Protein 3O7I (pdb70)

B-factor: mean 10.71, std 8.03, range [3.6, 126.55]

CATH classification: 1.10.3330.10

Sequence (297 aa):
MIALSQFNSLSKDEAAGLLAPCVALPAWGEETLVSLRPFASRHALLQTAREAMANWGEDELNAALSAHPRIGEKPTDSENERLAQALREGNARYEARFGRVFLIRAKGRSGEEILQALTRRLQHTADEEVAEALAQLREITMLRLEGAIGEMIALSQFNSLSKDEAAGLLAPCVALPAWGETLVSLRPFASRHALLQTAREAMANWGEDELNAALSAHPRIGEKSENERLAQALREGNARYEARFGRVFLIRAKGRSGEEILQALTRRLQHTADEEVAEALAQLREITMLRLEGAIGE

Radius of gyration: 25.48 Å; Cα contacts (8 Å, |Δi|>4): 291; chains: 2; bounding box: 74×41×65 Å

Organism: Klebsiella pneumoniae subsp. pneumoniae (strain ATCC 700721 / MGH 78578) (NCBI:txid272620)

Secondary structure (DSSP, 8-state):
-B-HHHHHHS-HHHHHHHHGGG-S-HHHHHHHHHT---S-HHHHHHHHHHHHHT--HHHHHHHHTTPPPTTSS----HHHHHHHHHHHHHHHHHHHHSS------TT--HHHHHHHHHHHTT--HHHHHHHHHHHHHHHHHHHHHHHB--/-B-HHHHHHS-HHHHHHHHGGG-S-HHHHHHHHHTPPPS-HHHHHHHHHHHHHT--HHHHHHHHTTSPPTT---HHHHHHHHHHHHHHHHHHHHSS------TT--HHHHHHHHHHHTTS-HHHHHHHHHHHHHHHHHHHHHTTB--

Structure (mmCIF, N/CA/C/O backbone):
data_3O7I
#
_entry.id   3O7I
#
_cell.length_a   88.179
_cell.length_b   88.179
_cell.length_c   40.217
_cell.angle_alpha   90.00
_cell.angle_beta   90.00
_cell.angle_gamma   90.00
#
_symmetry.space_group_name_H-M   'P 41'
#
loop_
_entity.id
_entity.type
_entity.pdbx_description
1 polymer 'OHCU decarboxylase'
2 water water
#
loop_
_atom_site.group_PDB
_atom_site.id
_atom_site.type_symbol
_atom_site.label_atom_id
_atom_site.label_alt_id
_atom_site.label_comp_id
_atom_site.label_asym_id
_atom_site.label_entity_id
_atom_site.label_seq_id
_atom_site.pdbx_PDB_ins_code
_atom_site.Cartn_x
_atom_site.Cartn_y
_atom_site.Cartn_z
_atom_site.occupancy
_atom_site.B_iso_or_equiv
_atom_site.auth_seq_id
_atom_site.auth_comp_id
_atom_site.auth_asym_id
_atom_site.auth_atom_id
_atom_site.pdbx_PDB_model_num
ATOM 1 N N . MET A 1 24 ? 43.285 39.246 11.543 1.00 11.71 1 MET A N 1
ATOM 2 C CA . MET A 1 24 ? 44.618 38.586 11.441 1.00 11.56 1 MET A CA 1
ATOM 3 C C . MET A 1 24 ? 45.394 38.714 12.750 1.00 11.27 1 MET A C 1
ATOM 4 O O . MET A 1 24 ? 45.440 39.789 13.356 1.00 11.43 1 MET A O 1
ATOM 9 N N . ILE A 1 25 ? 45.993 37.606 13.180 1.00 10.73 2 ILE A N 1
ATOM 10 C CA . ILE A 1 25 ? 46.843 37.590 14.371 1.00 10.26 2 ILE A CA 1
ATOM 11 C C . ILE A 1 25 ? 48.307 37.375 13.989 1.00 9.83 2 ILE A C 1
ATOM 12 O O . ILE A 1 25 ? 48.606 36.818 12.929 1.00 9.77 2 ILE A O 1
ATOM 17 N N . ALA A 1 26 ? 49.212 37.827 14.853 1.00 9.27 3 ALA A N 1
ATOM 18 C CA . ALA A 1 26 ? 50.646 37.641 14.649 1.00 8.82 3 ALA A CA 1
ATOM 19 C C . ALA A 1 26 ? 51.021 36.166 14.765 1.00 8.59 3 ALA A C 1
ATOM 20 O O . ALA A 1 26 ? 50.342 35.398 15.450 1.00 8.41 3 ALA A O 1
ATOM 22 N N . LEU A 1 27 ? 52.098 35.775 14.088 1.00 8.30 4 LEU A N 1
ATOM 23 C CA . LEU A 1 27 ? 52.596 34.403 14.163 1.00 8.13 4 LEU A CA 1
ATOM 24 C C . LEU A 1 27 ? 52.965 34.007 15.595 1.00 8.02 4 LEU A C 1
ATOM 25 O O . LEU A 1 27 ? 52.706 32.878 16.016 1.00 7.90 4 LEU A O 1
ATOM 30 N N . SER A 1 28 ? 53.559 34.943 16.335 1.00 7.90 5 SER A N 1
ATOM 31 C CA . SER A 1 28 ? 53.922 34.714 17.734 1.00 7.97 5 SER A CA 1
ATOM 32 C C . SER A 1 28 ? 52.692 34.443 18.604 1.00 7.91 5 SER A C 1
ATOM 33 O O . SER A 1 28 ? 52.753 33.632 19.530 1.00 7.77 5 SER A O 1
ATOM 36 N N . GLN A 1 29 ? 51.587 35.123 18.297 1.00 7.95 6 GLN A N 1
ATOM 37 C CA . GLN A 1 29 ? 50.306 34.881 18.967 1.00 8.12 6 GLN A CA 1
ATOM 38 C C . GLN A 1 29 ? 49.824 33.459 18.698 1.00 7.89 6 GLN A C 1
ATOM 39 O O . GLN A 1 29 ? 49.434 32.745 19.623 1.00 7.90 6 GLN A O 1
ATOM 45 N N . PHE A 1 30 ? 49.860 33.058 17.427 1.00 7.62 7 PHE A N 1
ATOM 46 C CA . PHE A 1 30 ? 49.480 31.706 17.018 1.00 7.34 7 PHE A CA 1
ATOM 47 C C . PHE A 1 30 ? 50.295 30.641 17.757 1.00 7.34 7 PHE A C 1
ATOM 48 O O . PHE A 1 30 ? 49.742 29.643 18.219 1.00 7.25 7 PHE A O 1
ATOM 56 N N . ASN A 1 31 ? 51.601 30.875 17.876 1.00 7.25 8 ASN A N 1
ATOM 57 C CA . ASN A 1 31 ? 52.499 29.974 18.599 1.00 7.44 8 ASN A CA 1
ATOM 58 C C . ASN A 1 31 ? 52.176 29.850 20.089 1.00 7.64 8 ASN A C 1
ATOM 59 O O . ASN A 1 31 ? 52.346 28.780 20.677 1.00 7.70 8 ASN A O 1
ATOM 64 N N . SER A 1 32 ? 51.705 30.944 20.686 1.00 7.94 9 SER A N 1
ATOM 65 C CA . SER A 1 32 ? 51.473 31.010 22.132 1.00 8.26 9 SER A CA 1
ATOM 66 C C . SER A 1 32 ? 50.059 30.618 22.570 1.00 8.15 9 SER A C 1
ATOM 67 O O . SER A 1 32 ? 49.818 30.405 23.761 1.00 8.38 9 SER A O 1
ATOM 70 N N . LEU A 1 33 ? 49.135 30.520 21.615 1.00 8.00 10 LEU A N 1
ATOM 71 C CA . LEU A 1 33 ? 47.767 30.067 21.895 1.00 7.84 10 LEU A CA 1
ATOM 72 C C . LEU A 1 33 ? 47.747 28.627 22.404 1.00 7.73 10 LEU A C 1
ATOM 73 O O . LEU A 1 33 ? 48.686 27.863 22.166 1.00 7.70 10 LEU A O 1
ATOM 78 N N . SER A 1 34 ? 46.675 28.260 23.104 1.00 7.64 11 SER A N 1
ATOM 79 C CA . SER A 1 34 ? 46.465 26.868 23.498 1.00 7.58 11 SER A CA 1
ATOM 80 C C . SER A 1 34 ? 46.177 26.031 22.254 1.00 7.63 11 SER A C 1
ATOM 81 O O . SER A 1 34 ? 45.824 26.575 21.203 1.00 7.53 11 SER A O 1
ATOM 84 N N . LYS A 1 35 ? 46.330 24.715 22.377 1.00 7.74 12 LYS A N 1
ATOM 85 C CA . LYS A 1 35 ? 46.060 23.796 21.270 1.00 7.89 12 LYS A CA 1
ATOM 86 C C . LYS A 1 35 ? 44.661 24.008 20.693 1.00 7.78 12 LYS A C 1
ATOM 87 O O . LYS A 1 35 ? 44.475 24.000 19.475 1.00 7.62 12 LYS A O 1
ATOM 93 N N . ASP A 1 36 ? 43.691 24.221 21.578 1.00 7.75 13 ASP A N 1
ATOM 94 C CA . ASP A 1 36 ? 42.296 24.389 21.179 1.00 7.74 13 ASP A CA 1
ATOM 95 C C . ASP A 1 36 ? 41.984 25.783 20.635 1.00 7.70 13 ASP A C 1
ATOM 96 O O . ASP A 1 36 ? 41.188 25.919 19.704 1.00 7.79 13 ASP A O 1
ATOM 101 N N . GLU A 1 37 ? 42.612 26.808 21.212 1.00 7.67 14 GLU A N 1
ATOM 102 C CA . GLU A 1 37 ? 42.491 28.179 20.709 1.00 7.73 14 GLU A CA 1
ATOM 103 C C . GLU A 1 37 ? 43.046 28.287 19.291 1.00 7.55 14 GLU A C 1
ATOM 104 O O . GLU A 1 37 ? 42.430 28.906 18.421 1.00 7.54 14 GLU A O 1
ATOM 110 N N . ALA A 1 38 ? 44.212 27.681 19.074 1.00 7.46 15 ALA A N 1
ATOM 111 C CA . ALA A 1 38 ? 44.867 27.686 17.768 1.00 7.36 15 ALA A CA 1
ATOM 112 C C . ALA A 1 38 ? 44.057 26.916 16.724 1.00 7.37 15 ALA A C 1
ATOM 113 O O . ALA A 1 38 ? 43.964 27.343 15.572 1.00 7.28 15 ALA A O 1
ATOM 115 N N . ALA A 1 39 ? 43.467 25.795 17.138 1.00 7.47 16 ALA A N 1
ATOM 116 C CA . ALA A 1 39 ? 42.602 24.995 16.269 1.00 7.67 16 ALA A CA 1
ATOM 117 C C . ALA A 1 39 ? 41.346 25.766 15.860 1.00 7.83 16 ALA A C 1
ATOM 118 O O . ALA A 1 39 ? 40.915 25.692 14.706 1.00 7.93 16 ALA A O 1
ATOM 120 N N . GLY A 1 40 ? 40.776 26.509 16.809 1.00 7.99 17 GLY A N 1
ATOM 121 C CA . GLY A 1 40 ? 39.603 27.347 16.557 1.00 8.20 17 GLY A CA 1
ATOM 122 C C . GLY A 1 40 ? 39.876 28.461 15.562 1.00 8.32 17 GLY A C 1
ATOM 123 O O . GLY A 1 40 ? 39.010 28.811 14.757 1.00 8.40 17 GLY A O 1
ATOM 124 N N . LEU A 1 41 ? 41.086 29.012 15.623 1.00 8.46 18 LEU A N 1
ATOM 125 C CA . LEU A 1 41 ? 41.534 30.050 14.696 1.00 8.57 18 LEU A CA 1
ATOM 126 C C . LEU A 1 41 ? 41.630 29.514 13.265 1.00 8.44 18 LEU A C 1
ATOM 127 O O . LEU A 1 41 ? 41.287 30.213 12.309 1.00 8.50 18 LEU A O 1
ATOM 132 N N . LEU A 1 42 ? 42.088 28.272 13.131 1.00 8.19 19 LEU A N 1
ATOM 133 C CA . LEU A 1 42 ? 42.278 27.644 11.824 1.00 7.90 19 LEU A CA 1
ATOM 134 C C . LEU A 1 42 ? 40.990 27.070 11.232 1.00 7.69 19 LEU A C 1
ATOM 135 O O . LEU A 1 42 ? 40.899 26.881 10.020 1.00 7.62 19 LEU A O 1
ATOM 140 N N . ALA A 1 43 ? 40.004 26.803 12.089 1.00 7.38 20 ALA A N 1
ATOM 141 C CA . ALA A 1 43 ? 38.752 26.144 11.685 1.00 7.09 20 ALA A CA 1
ATOM 142 C C . ALA A 1 43 ? 38.022 26.740 10.462 1.00 6.90 20 ALA A C 1
ATOM 143 O O . ALA A 1 43 ? 37.554 25.981 9.611 1.00 6.88 20 ALA A O 1
ATOM 145 N N . PRO A 1 44 ? 37.920 28.086 10.363 1.00 6.72 21 PRO A N 1
ATOM 146 C CA . PRO A 1 44 ? 37.241 28.655 9.189 1.00 6.59 21 PRO A CA 1
ATOM 147 C C . PRO A 1 44 ? 37.944 28.435 7.840 1.00 6.43 21 PRO A C 1
ATOM 148 O O . PRO A 1 44 ? 37.320 28.630 6.798 1.00 6.26 21 PRO A O 1
ATOM 152 N N . CYS A 1 45 ? 39.216 28.033 7.858 1.00 6.30 22 CYS A N 1
ATOM 153 C CA . CYS A 1 45 ? 39.972 27.801 6.619 1.00 6.12 22 CYS A CA 1
ATOM 154 C C . CYS A 1 45 ? 39.405 26.656 5.783 1.00 5.97 22 CYS A C 1
ATOM 155 O O . CYS A 1 45 ? 39.353 26.745 4.556 1.00 5.95 22 CYS A O 1
ATOM 158 N N . VAL A 1 46 ? 38.995 25.586 6.463 1.00 5.81 23 VAL A N 1
ATOM 159 C CA . VAL A 1 46 ? 38.436 24.387 5.834 1.00 5.85 23 VAL A CA 1
ATOM 160 C C . VAL A 1 46 ? 37.772 23.522 6.908 1.00 5.84 23 VAL A C 1
ATOM 161 O O . VAL A 1 46 ? 38.254 23.453 8.042 1.00 5.87 23 VAL A O 1
ATOM 165 N N . ALA A 1 47 ? 36.663 22.875 6.551 1.00 5.92 24 ALA A N 1
ATOM 166 C CA . ALA A 1 47 ? 35.946 22.003 7.482 1.00 5.97 24 ALA A CA 1
ATOM 167 C C . ALA A 1 47 ? 36.600 20.620 7.584 1.00 6.05 24 ALA A C 1
ATOM 168 O O . ALA A 1 47 ? 35.960 19.593 7.345 1.00 6.04 24 ALA A O 1
ATOM 170 N N . LEU A 1 48 ? 37.883 20.614 7.936 1.00 6.05 25 LEU A N 1
ATOM 171 C CA . LEU A 1 48 ? 38.640 19.386 8.161 1.00 6.20 25 LEU A CA 1
ATOM 172 C C . LEU A 1 48 ? 39.491 19.547 9.421 1.00 6.27 25 LEU A C 1
ATOM 173 O O . LEU A 1 48 ? 40.617 20.046 9.353 1.00 6.50 25 LEU A O 1
ATOM 178 N N . PRO A 1 49 ? 38.943 19.138 10.583 1.00 6.35 26 PRO A N 1
ATOM 179 C CA . PRO A 1 49 ? 39.611 19.305 11.878 1.00 6.39 26 PRO A CA 1
ATOM 180 C C . PRO A 1 49 ? 41.032 18.737 11.937 1.00 6.43 26 PRO A C 1
ATOM 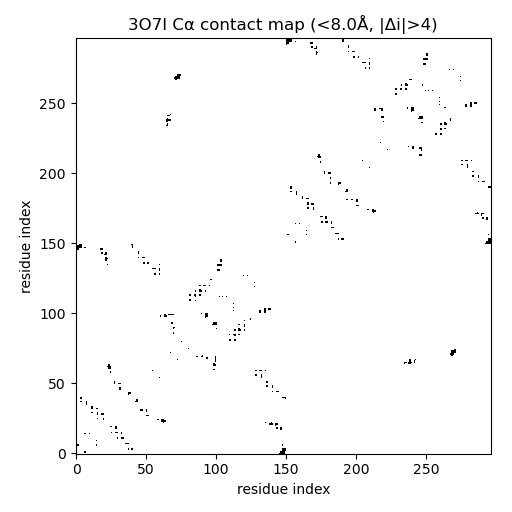181 O O . PRO A 1 49 ? 41.891 19.320 12.601 1.00 6.48 26 PRO A O 1
ATOM 185 N N . ALA A 1 50 ? 41.273 17.626 11.239 1.00 6.44 27 ALA A N 1
ATOM 186 C CA . ALA A 1 50 ? 42.588 16.974 11.232 1.00 6.35 27 ALA A CA 1
ATOM 187 C C . ALA A 1 50 ? 43.700 17.854 10.656 1.00 6.36 27 ALA A C 1
ATOM 188 O O . ALA A 1 50 ? 44.837 17.805 11.127 1.00 6.41 27 ALA A O 1
ATOM 190 N N . TRP A 1 51 ? 43.364 18.650 9.641 1.00 6.23 28 TRP A N 1
ATOM 191 C CA . TRP A 1 51 ? 44.324 19.554 9.007 1.00 6.10 28 TRP A CA 1
ATOM 192 C C . TRP A 1 51 ? 44.819 20.605 10.000 1.00 6.23 28 TRP A C 1
ATOM 193 O O . TRP A 1 51 ? 46.028 20.788 10.167 1.00 6.13 28 TRP A O 1
ATOM 204 N N . GLY A 1 52 ? 43.878 21.274 10.662 1.00 6.34 29 GLY A N 1
ATOM 205 C CA . GLY A 1 52 ? 44.196 22.257 11.695 1.00 6.68 29 GLY A CA 1
ATOM 206 C C . GLY A 1 52 ? 44.961 21.663 12.862 1.00 6.83 29 GLY A C 1
ATOM 207 O O . GLY A 1 52 ? 45.925 22.264 13.341 1.00 6.83 29 GLY A O 1
ATOM 208 N N A GLU A 1 53 ? 44.533 20.485 13.314 0.59 7.02 30 GLU A N 1
ATOM 209 N N B GLU A 1 53 ? 44.529 20.484 13.309 0.41 6.98 30 GLU A N 1
ATOM 210 C CA A GLU A 1 53 ? 45.192 19.780 14.416 0.59 7.28 30 GLU A CA 1
ATOM 211 C CA B GLU A 1 53 ? 45.179 19.763 14.406 0.41 7.18 30 GLU A CA 1
ATOM 212 C C A GLU A 1 53 ? 46.644 19.430 14.090 0.59 7.21 30 GLU A C 1
ATOM 213 C C B GLU A 1 53 ? 46.636 19.428 14.089 0.41 7.16 30 GLU A C 1
ATOM 214 O O A GLU A 1 53 ? 47.513 19.503 14.960 0.59 7.22 30 GLU A O 1
ATOM 215 O O B GLU A 1 53 ? 47.500 19.507 14.964 0.41 7.17 30 GLU A O 1
ATOM 226 N N . THR A 1 54 ? 46.894 19.060 12.834 1.00 7.17 31 THR A N 1
ATOM 227 C CA . THR A 1 54 ? 48.248 18.763 12.354 1.00 7.15 31 THR A CA 1
ATOM 228 C C . THR A 1 54 ? 49.148 20.000 12.442 1.00 7.00 31 THR A C 1
ATOM 229 O O . THR A 1 54 ? 50.263 19.925 12.963 1.00 6.91 31 THR A O 1
ATOM 233 N N . LEU A 1 55 ? 48.650 21.133 11.953 1.00 6.84 32 LEU A N 1
ATOM 234 C CA . LEU A 1 55 ? 49.400 22.389 11.996 1.00 6.81 32 LEU A CA 1
ATOM 235 C C . LEU A 1 55 ? 49.682 22.852 13.421 1.00 6.68 32 LEU A C 1
ATOM 236 O O . LEU A 1 55 ? 50.791 23.294 13.724 1.00 6.52 32 LEU A O 1
ATOM 241 N N . VAL A 1 56 ? 48.674 22.740 14.286 1.00 6.46 33 VAL A N 1
ATOM 242 C CA . VAL A 1 56 ? 48.801 23.099 15.699 1.00 6.41 33 VAL A CA 1
ATOM 243 C C . VAL A 1 56 ? 49.859 22.235 16.394 1.00 6.31 33 VAL A C 1
ATOM 244 O O . VAL A 1 56 ? 50.647 22.737 17.199 1.00 6.31 33 VAL A O 1
ATOM 248 N N . SER A 1 57 ? 49.887 20.946 16.056 1.00 6.30 34 SER A N 1
ATOM 249 C CA . SER A 1 57 ? 50.828 19.997 16.657 1.00 6.32 34 SER A CA 1
ATOM 250 C C . SER A 1 57 ? 52.282 20.253 16.258 1.00 6.25 34 SER A C 1
ATOM 251 O O . SER A 1 57 ? 53.203 19.785 16.932 1.00 6.44 34 SER A O 1
ATOM 254 N N . LEU A 1 58 ? 52.479 20.993 15.168 1.00 6.13 35 LEU A N 1
ATOM 255 C CA . LEU A 1 58 ? 53.815 21.246 14.629 1.00 6.07 35 LEU A CA 1
ATOM 256 C C . LEU A 1 58 ? 54.374 22.625 14.997 1.00 5.96 35 LEU A C 1
ATOM 257 O O . LEU A 1 58 ? 55.451 23.008 14.535 1.00 6.12 35 LEU A O 1
ATOM 262 N N . ARG A 1 59 ? 53.645 23.358 15.837 1.00 5.80 36 ARG A N 1
ATOM 263 C CA . ARG A 1 59 ? 54.131 24.622 16.397 1.00 5.72 36 ARG A CA 1
ATOM 264 C C . ARG A 1 59 ? 55.338 24.375 17.315 1.00 5.67 36 ARG A C 1
ATOM 265 O O . ARG A 1 59 ? 55.478 23.281 17.866 1.00 5.80 36 ARG A O 1
ATOM 273 N N . PRO A 1 60 ? 56.209 25.390 17.497 1.00 5.67 37 PRO A N 1
ATOM 274 C CA . PRO A 1 60 ? 56.135 26.746 16.949 1.00 5.55 37 PRO A CA 1
ATOM 275 C C . PRO A 1 60 ? 56.675 26.881 15.525 1.00 5.36 37 PRO A C 1
ATOM 276 O O . PRO A 1 60 ? 57.508 26.079 15.088 1.00 5.54 37 PRO A O 1
ATOM 280 N N . PHE A 1 61 ? 56.185 27.898 14.820 1.00 5.14 38 PHE A N 1
ATOM 281 C CA . PHE A 1 61 ? 56.668 28.238 13.486 1.00 4.89 38 PHE A CA 1
ATOM 282 C C . PHE A 1 61 ? 57.521 29.498 13.555 1.00 4.89 38 PHE A C 1
ATOM 283 O O . PHE A 1 61 ? 57.160 30.465 14.232 1.00 5.00 38 PHE A O 1
ATOM 291 N N . ALA A 1 62 ? 58.652 29.477 12.854 1.00 4.76 39 ALA A N 1
ATOM 292 C CA . ALA A 1 62 ? 59.633 30.560 12.927 1.00 4.67 39 ALA A CA 1
ATOM 293 C C . ALA A 1 62 ? 59.400 31.680 11.909 1.00 4.64 39 ALA A C 1
ATOM 294 O O . ALA A 1 62 ? 59.907 32.790 12.081 1.00 4.75 39 ALA A O 1
ATOM 296 N N . SER A 1 63 ? 58.648 31.383 10.852 1.00 4.46 40 SER A N 1
ATOM 297 C CA . SER A 1 63 ? 58.234 32.398 9.879 1.00 4.30 40 SER A CA 1
ATOM 298 C C . SER A 1 63 ? 56.912 32.017 9.219 1.00 4.33 40 SER A C 1
ATOM 299 O O . SER A 1 63 ? 56.542 30.839 9.192 1.00 4.20 40 SER A O 1
ATOM 302 N N . ARG A 1 64 ? 56.205 33.021 8.701 1.00 4.29 41 ARG A N 1
ATOM 303 C CA . ARG A 1 64 ? 54.951 32.804 7.983 1.00 4.37 41 ARG A CA 1
ATOM 304 C C . ARG A 1 64 ? 55.147 31.913 6.755 1.00 4.41 41 ARG A C 1
ATOM 305 O O . ARG A 1 64 ? 54.350 31.006 6.515 1.00 4.32 41 ARG A O 1
ATOM 313 N N . HIS A 1 65 ? 56.210 32.173 5.992 1.00 4.38 42 HIS A N 1
ATOM 314 C CA . HIS A 1 65 ? 56.543 31.354 4.827 1.00 4.42 42 HIS A CA 1
ATOM 315 C C . HIS A 1 65 ? 56.628 29.876 5.198 1.00 4.32 42 HIS A C 1
ATOM 316 O O . HIS A 1 65 ? 56.043 29.030 4.521 1.00 4.30 42 HIS A O 1
ATOM 323 N N . ALA A 1 66 ? 57.355 29.583 6.275 1.00 4.28 43 ALA A N 1
ATOM 324 C CA . ALA A 1 66 ? 57.540 28.214 6.754 1.00 4.29 43 ALA A CA 1
ATOM 325 C C . ALA A 1 66 ? 56.225 27.561 7.183 1.00 4.33 43 ALA A C 1
ATOM 326 O O . ALA A 1 66 ? 56.009 26.376 6.927 1.00 4.45 43 ALA A O 1
ATOM 328 N N . LEU A 1 67 ? 55.355 28.338 7.829 1.00 4.35 44 LEU A N 1
ATOM 329 C CA . LEU A 1 67 ? 54.016 27.871 8.196 1.00 4.31 44 LEU A CA 1
ATOM 330 C C . LEU A 1 67 ? 53.195 27.490 6.964 1.00 4.20 44 LEU A C 1
ATOM 331 O O . LEU A 1 67 ? 52.562 26.431 6.938 1.00 4.14 44 LEU A O 1
ATOM 336 N N . LEU A 1 68 ? 53.217 28.352 5.949 1.00 4.17 45 LEU A N 1
ATOM 337 C CA . LEU A 1 68 ? 52.467 28.105 4.721 1.00 4.32 45 LEU A CA 1
ATOM 338 C C . LEU A 1 68 ? 52.979 26.866 3.984 1.00 4.30 45 LEU A C 1
ATOM 339 O O . LEU A 1 68 ? 52.188 26.108 3.425 1.00 4.26 45 LEU A O 1
ATOM 344 N N . GLN A 1 69 ? 54.297 26.658 4.004 1.00 4.41 46 GLN A N 1
ATOM 345 C CA . GLN A 1 69 ? 54.902 25.455 3.426 1.00 4.62 46 GLN A CA 1
ATOM 346 C C . GLN A 1 69 ? 54.394 24.188 4.116 1.00 4.59 46 GLN A C 1
ATOM 347 O O . GLN A 1 69 ? 54.067 23.203 3.451 1.00 4.63 46 GLN A O 1
ATOM 353 N N . THR A 1 70 ? 54.320 24.227 5.445 1.00 4.55 47 THR A N 1
ATOM 354 C CA . THR A 1 70 ? 53.803 23.112 6.240 1.00 4.69 47 THR A CA 1
ATOM 355 C C . THR A 1 70 ? 52.312 22.888 5.959 1.00 4.61 47 THR A C 1
ATOM 356 O O . THR A 1 70 ? 51.852 21.745 5.877 1.00 4.54 47 THR A O 1
ATOM 360 N N . ALA A 1 71 ? 51.573 23.984 5.794 1.00 4.61 48 ALA A N 1
ATOM 361 C CA . ALA A 1 71 ? 50.152 23.925 5.454 1.00 4.64 48 ALA A CA 1
ATOM 362 C C . ALA A 1 71 ? 49.907 23.240 4.109 1.00 4.73 48 ALA A C 1
ATOM 363 O O . ALA A 1 71 ? 48.957 22.466 3.969 1.00 4.58 48 ALA A O 1
ATOM 365 N N . ARG A 1 72 ? 50.766 23.528 3.130 1.00 4.94 49 ARG A N 1
ATOM 366 C CA . ARG A 1 72 ? 50.678 22.903 1.809 1.00 5.27 49 ARG A CA 1
ATOM 367 C C . ARG A 1 72 ? 50.956 21.402 1.876 1.00 5.44 49 ARG A C 1
ATOM 368 O O . ARG A 1 72 ? 50.267 20.611 1.228 1.00 5.56 49 ARG A O 1
ATOM 376 N N . GLU A 1 73 ? 51.959 21.019 2.667 1.00 5.76 50 GLU A N 1
ATOM 377 C CA . GLU A 1 73 ? 52.287 19.608 2.876 1.00 6.24 50 GLU A CA 1
ATOM 378 C C . GLU A 1 73 ? 51.123 18.860 3.532 1.00 6.19 50 GLU A C 1
ATOM 379 O O . GLU A 1 73 ? 50.786 17.747 3.124 1.00 6.22 50 GLU A O 1
ATOM 385 N N . ALA A 1 74 ? 50.509 19.494 4.531 1.00 6.21 51 ALA A N 1
ATOM 386 C CA . ALA A 1 74 ? 49.414 18.893 5.297 1.00 6.34 51 ALA A CA 1
ATOM 387 C C . ALA A 1 74 ? 48.148 18.643 4.473 1.00 6.47 51 ALA A C 1
ATOM 388 O O . ALA A 1 74 ? 47.356 17.762 4.812 1.00 6.65 51 ALA A O 1
ATOM 390 N N . MET A 1 75 ? 47.965 19.413 3.400 1.00 6.50 52 MET A N 1
ATOM 391 C CA . MET A 1 75 ? 46.797 19.263 2.524 1.00 6.68 52 MET A CA 1
ATOM 392 C C . MET A 1 75 ? 47.105 18.543 1.208 1.00 7.11 52 MET A C 1
ATOM 393 O O . MET A 1 75 ? 46.189 18.223 0.444 1.00 7.02 52 MET A O 1
ATOM 398 N N . ALA A 1 76 ? 48.389 18.294 0.953 1.00 7.62 53 ALA A N 1
ATOM 399 C CA . ALA A 1 76 ? 48.851 17.694 -0.302 1.00 8.16 53 ALA A CA 1
ATOM 400 C C . ALA A 1 76 ? 48.215 16.340 -0.603 1.00 8.56 53 ALA A C 1
ATOM 401 O O . ALA A 1 76 ? 47.907 16.038 -1.758 1.00 8.89 53 ALA A O 1
ATOM 403 N N . ASN A 1 77 ? 48.018 15.536 0.440 1.00 8.92 54 ASN A N 1
ATOM 404 C CA . ASN A 1 77 ? 47.502 14.176 0.289 1.00 9.29 54 ASN A CA 1
ATOM 405 C C . ASN A 1 77 ? 46.007 14.023 0.585 1.00 9.08 54 ASN A C 1
ATOM 406 O O . ASN A 1 77 ? 45.518 12.903 0.773 1.00 9.21 54 ASN A O 1
ATOM 411 N N . TRP A 1 78 ? 45.284 15.143 0.621 1.00 8.73 55 TRP A N 1
ATOM 412 C CA . TRP A 1 78 ? 43.824 15.102 0.701 1.00 8.45 55 TRP A CA 1
ATOM 413 C C . TRP A 1 78 ? 43.272 14.297 -0.470 1.00 8.52 55 TRP A C 1
ATOM 414 O O . TRP A 1 78 ? 43.713 14.466 -1.612 1.00 8.56 55 TRP A O 1
ATOM 425 N N . GLY A 1 79 ? 42.317 13.420 -0.178 1.00 8.62 56 GLY A N 1
ATOM 426 C CA . GLY A 1 79 ? 41.661 12.611 -1.201 1.00 8.74 56 GLY A CA 1
ATOM 427 C C . GLY A 1 79 ? 40.169 12.866 -1.246 1.00 8.86 56 GLY A C 1
ATOM 428 O O . GLY A 1 79 ? 39.680 13.836 -0.662 1.00 8.76 56 GLY A O 1
ATOM 429 N N . GLU A 1 80 ? 39.444 11.983 -1.930 1.00 9.05 57 GLU A N 1
ATOM 430 C CA . GLU A 1 80 ? 37.994 12.106 -2.084 1.00 9.34 57 GLU A CA 1
ATOM 431 C C . GLU A 1 80 ? 37.255 12.106 -0.743 1.00 9.35 57 GLU A C 1
ATOM 432 O O . GLU A 1 80 ? 36.268 12.824 -0.579 1.00 9.32 57 GLU A O 1
ATOM 438 N N . ASP A 1 81 ? 37.743 11.309 0.208 1.00 9.50 58 ASP A N 1
ATOM 439 C CA . ASP A 1 81 ? 37.167 11.256 1.552 1.00 9.67 58 ASP A CA 1
ATOM 440 C C . ASP A 1 81 ? 37.222 12.615 2.249 1.00 9.41 58 ASP A C 1
ATOM 441 O O . ASP A 1 81 ? 36.252 13.026 2.892 1.00 9.40 58 ASP A O 1
ATOM 446 N N . GLU A 1 82 ? 38.352 13.307 2.106 1.00 9.14 59 GLU A N 1
ATOM 447 C CA . GLU A 1 82 ? 38.523 14.650 2.660 1.00 8.89 59 GLU A CA 1
ATOM 448 C C . GLU A 1 82 ? 37.637 15.672 1.951 1.00 8.56 59 GLU A C 1
ATOM 449 O O . GLU A 1 82 ? 37.073 16.557 2.596 1.00 8.42 59 GLU A O 1
ATOM 455 N N . LEU A 1 83 ? 37.516 15.542 0.630 1.00 8.29 60 LEU A N 1
ATOM 456 C CA . LEU A 1 83 ? 36.643 16.409 -0.161 1.00 8.13 60 LEU A CA 1
ATOM 457 C C . LEU A 1 83 ? 35.191 16.280 0.295 1.00 8.06 60 LEU A C 1
ATOM 458 O O . LEU A 1 83 ? 34.515 17.287 0.517 1.00 8.07 60 LEU A O 1
ATOM 463 N N . ASN A 1 84 ? 34.730 15.038 0.444 1.00 8.05 61 ASN A N 1
ATOM 464 C CA . ASN A 1 84 ? 33.377 14.748 0.919 1.00 8.08 61 ASN A CA 1
ATOM 465 C C . ASN A 1 84 ? 33.084 15.377 2.279 1.00 7.94 61 ASN A C 1
ATOM 466 O O . ASN A 1 84 ? 32.063 16.048 2.453 1.00 8.05 61 ASN A O 1
ATOM 471 N N . ALA A 1 85 ? 33.993 15.159 3.228 1.00 7.80 62 ALA A N 1
ATOM 472 C CA . ALA A 1 85 ? 33.863 15.679 4.587 1.00 7.57 62 ALA A CA 1
ATOM 473 C C . ALA A 1 85 ? 33.877 17.205 4.624 1.00 7.35 62 ALA A C 1
ATOM 474 O O . ALA A 1 85 ? 33.070 17.819 5.325 1.00 7.55 62 ALA A O 1
ATOM 476 N N . ALA A 1 86 ? 34.785 17.808 3.857 1.00 7.05 63 ALA A N 1
ATOM 477 C CA . ALA A 1 86 ? 34.948 19.262 3.830 1.00 6.71 63 ALA A CA 1
ATOM 478 C C . ALA A 1 86 ? 33.722 19.997 3.291 1.00 6.57 63 ALA A C 1
ATOM 479 O O . ALA A 1 86 ? 33.431 21.114 3.719 1.00 6.45 63 ALA A O 1
ATOM 481 N N . LEU A 1 87 ? 33.007 19.366 2.363 1.00 6.53 64 LEU A N 1
ATOM 482 C CA . LEU A 1 87 ? 31.877 20.008 1.688 1.00 6.64 64 LEU A CA 1
ATOM 483 C C . LEU A 1 87 ? 30.505 19.576 2.214 1.00 6.73 64 LEU A C 1
ATOM 484 O O . LEU A 1 87 ? 29.479 20.087 1.759 1.00 6.77 64 LEU A O 1
ATOM 489 N N . SER A 1 88 ? 30.494 18.657 3.179 1.00 6.90 65 SER A N 1
ATOM 490 C CA . SER A 1 88 ? 29.254 18.020 3.646 1.00 7.11 65 SER A CA 1
ATOM 491 C C . SER A 1 88 ? 28.206 18.970 4.243 1.00 6.90 65 SER A C 1
ATOM 492 O O . SER A 1 88 ? 27.012 18.661 4.223 1.00 6.96 65 SER A O 1
ATOM 495 N N . ALA A 1 89 ? 28.650 20.116 4.759 1.00 6.53 66 ALA A N 1
ATOM 496 C CA . ALA A 1 89 ? 27.750 21.100 5.374 1.00 6.33 66 ALA A CA 1
ATOM 497 C C . ALA A 1 89 ? 27.543 22.367 4.532 1.00 6.16 66 ALA A C 1
ATOM 498 O O . ALA A 1 89 ? 26.826 23.283 4.948 1.00 6.20 66 ALA A O 1
ATOM 500 N N . HIS A 1 90 ? 28.166 22.411 3.355 1.00 5.85 67 HIS A N 1
ATOM 501 C CA . HIS A 1 90 ? 28.045 23.552 2.441 1.00 5.75 67 HIS A CA 1
ATOM 502 C C . HIS A 1 90 ? 26.629 23.675 1.877 1.00 5.69 67 HIS A C 1
ATOM 503 O O . HIS A 1 90 ? 26.089 22.698 1.353 1.00 5.60 67 HIS A O 1
ATOM 510 N N . PRO A 1 91 ? 26.023 24.875 1.979 1.00 5.68 68 PRO A N 1
ATOM 511 C CA . PRO A 1 91 ? 24.717 25.114 1.361 1.00 5.85 68 PRO A CA 1
ATOM 512 C C . PRO A 1 91 ? 24.718 24.839 -0.143 1.00 6.05 68 PRO A C 1
ATOM 513 O O . PRO A 1 91 ? 25.674 25.190 -0.842 1.00 5.97 68 PRO A O 1
ATOM 517 N N . ARG A 1 92 ? 23.653 24.202 -0.620 1.00 6.41 69 ARG A N 1
ATOM 518 C CA . ARG A 1 92 ? 23.467 23.953 -2.046 1.00 6.84 69 ARG A CA 1
ATOM 519 C C . ARG A 1 92 ? 22.874 25.194 -2.712 1.00 6.94 69 ARG A C 1
ATOM 520 O O . ARG A 1 92 ? 22.398 26.104 -2.027 1.00 6.85 69 ARG A O 1
ATOM 528 N N . ILE A 1 93 ? 22.901 25.225 -4.044 1.00 7.15 70 ILE A N 1
ATOM 529 C CA . ILE A 1 93 ? 22.466 26.398 -4.816 1.00 7.47 70 ILE A CA 1
ATOM 530 C C . ILE A 1 93 ? 21.025 26.852 -4.520 1.00 7.41 70 ILE A C 1
ATOM 531 O O . ILE A 1 93 ? 20.735 28.050 -4.528 1.00 7.70 70 ILE A O 1
ATOM 536 N N . GLY A 1 94 ? 20.138 25.900 -4.240 1.00 7.33 71 GLY A N 1
ATOM 537 C CA . GLY A 1 94 ? 18.736 26.216 -3.969 1.00 7.22 71 GLY A CA 1
ATOM 538 C C . GLY A 1 94 ? 18.404 26.433 -2.503 1.00 7.18 71 GLY A C 1
ATOM 539 O O . GLY A 1 94 ? 17.232 26.543 -2.143 1.00 7.21 71 GLY A O 1
ATOM 540 N N . GLU A 1 95 ? 19.431 26.516 -1.660 1.00 7.17 72 GLU A N 1
ATOM 541 C CA . GLU A 1 95 ? 19.231 26.532 -0.208 1.00 7.06 72 GLU A CA 1
ATOM 542 C C . GLU A 1 95 ? 19.347 27.903 0.460 1.00 7.22 72 GLU A C 1
ATOM 543 O O . GLU A 1 95 ? 19.416 27.999 1.688 1.00 7.14 72 GLU A O 1
ATOM 549 N N . LYS A 1 96 ? 19.357 28.961 -0.349 1.00 7.32 73 LYS A N 1
ATOM 550 C CA . LYS A 1 96 ? 19.292 30.330 0.170 1.00 7.60 73 LYS A CA 1
ATOM 551 C C . LYS A 1 96 ? 18.312 31.190 -0.633 1.00 7.83 73 LYS A C 1
ATOM 552 O O . LYS A 1 96 ? 18.729 32.118 -1.331 1.00 7.68 73 LYS A O 1
ATOM 558 N N . PRO A 1 97 ? 17.001 30.886 -0.537 1.00 8.12 74 PRO A N 1
ATOM 559 C CA . PRO A 1 97 ? 16.014 31.667 -1.285 1.00 8.45 74 PRO A CA 1
ATOM 560 C C . PRO A 1 97 ? 15.986 33.122 -0.821 1.00 8.77 74 PRO A C 1
ATOM 561 O O . PRO A 1 97 ? 16.036 33.392 0.382 1.00 8.95 74 PRO A O 1
ATOM 565 N N . THR A 1 98 ? 15.919 34.041 -1.779 1.00 9.08 75 THR A N 1
ATOM 566 C CA . THR A 1 98 ? 15.999 35.471 -1.493 1.00 9.47 75 THR A CA 1
ATOM 567 C C . THR A 1 98 ? 14.617 36.114 -1.482 1.00 9.65 75 THR A C 1
ATOM 568 O O . THR A 1 98 ? 14.425 37.184 -0.902 1.00 10.07 75 THR A O 1
ATOM 572 N N . ASP A 1 115 ? 16.256 41.573 -22.256 1.00 12.22 92 ASP A N 1
ATOM 573 C CA . ASP A 1 115 ? 17.377 40.679 -21.990 1.00 12.00 92 ASP A CA 1
ATOM 574 C C . ASP A 1 115 ? 18.693 41.454 -21.901 1.00 11.51 92 ASP A C 1
ATOM 575 O O . ASP A 1 115 ? 18.797 42.580 -22.397 1.00 11.67 92 ASP A O 1
ATOM 580 N N . SER A 1 116 ? 19.690 40.846 -21.260 1.00 10.81 93 SER A N 1
ATOM 581 C CA . SER A 1 116 ? 21.014 41.449 -21.108 1.00 10.07 93 SER A CA 1
ATOM 582 C C . SER A 1 116 ? 22.090 40.385 -20.917 1.00 9.70 93 SER A C 1
ATOM 583 O O . SER A 1 116 ? 21.785 39.230 -20.606 1.00 9.47 93 SER A O 1
ATOM 586 N N . GLU A 1 117 ? 23.348 40.784 -21.103 1.00 9.21 94 GLU A N 1
ATOM 587 C CA . GLU A 1 117 ? 24.490 39.900 -20.867 1.00 8.87 94 GLU A CA 1
ATOM 588 C C . GLU A 1 117 ? 24.534 39.414 -19.422 1.00 8.57 94 GLU A C 1
ATOM 589 O O . GLU A 1 117 ? 24.791 38.237 -19.167 1.00 8.33 94 GLU A O 1
ATOM 595 N N . ASN A 1 118 ? 24.279 40.325 -18.484 1.00 8.18 95 ASN A N 1
ATOM 596 C CA . ASN A 1 118 ? 24.262 39.991 -17.062 1.00 8.00 95 ASN A CA 1
ATOM 597 C C . ASN A 1 118 ? 23.172 38.982 -16.704 1.00 7.97 95 ASN A C 1
ATOM 598 O O . ASN A 1 118 ? 23.425 38.043 -15.947 1.00 7.76 95 ASN A O 1
ATOM 603 N N . GLU A 1 119 ? 21.969 39.174 -17.248 1.00 7.95 96 GLU A N 1
ATOM 604 C CA . GLU A 1 119 ? 20.859 38.254 -16.987 1.00 8.17 96 GLU A CA 1
ATOM 605 C C . GLU A 1 119 ? 21.151 36.856 -17.532 1.00 7.92 96 GLU A C 1
ATOM 606 O O . GLU A 1 119 ? 20.896 35.861 -16.855 1.00 7.78 96 GLU A O 1
ATOM 612 N N . ARG A 1 120 ? 21.694 36.792 -18.745 1.00 7.64 97 ARG A N 1
ATOM 613 C CA . ARG A 1 120 ? 22.056 35.513 -19.357 1.00 7.47 97 ARG A CA 1
ATOM 614 C C . ARG A 1 120 ? 23.181 34.822 -18.589 1.00 7.25 97 ARG A C 1
ATOM 615 O O . ARG A 1 120 ? 23.148 33.604 -18.407 1.00 7.14 97 ARG A O 1
ATOM 623 N N . LEU A 1 121 ? 24.160 35.603 -18.132 1.00 6.95 98 LEU A N 1
ATOM 624 C CA . LEU A 1 121 ? 25.265 35.079 -17.327 1.00 6.63 98 LEU A CA 1
ATOM 625 C C . LEU A 1 121 ? 24.783 34.533 -15.984 1.00 6.56 98 LEU A C 1
ATOM 626 O O . LEU A 1 121 ? 25.137 33.415 -15.606 1.00 6.43 98 LEU A O 1
ATOM 631 N N . ALA A 1 122 ? 23.978 35.323 -15.273 1.00 6.40 99 ALA A N 1
ATOM 632 C CA . ALA A 1 122 ? 23.435 34.914 -13.978 1.00 6.42 99 ALA A CA 1
ATOM 633 C C . ALA A 1 122 ? 22.610 33.634 -14.097 1.00 6.52 99 ALA A C 1
ATOM 634 O O . ALA A 1 122 ? 22.743 32.725 -13.275 1.00 6.41 99 ALA A O 1
ATOM 636 N N . GLN A 1 123 ? 21.776 33.563 -15.134 1.00 6.73 100 GLN A N 1
ATOM 637 C CA . GLN A 1 123 ? 20.950 32.384 -15.384 1.00 7.07 100 GLN A CA 1
ATOM 638 C C . GLN A 1 123 ? 21.782 31.156 -15.754 1.00 6.84 100 GLN A C 1
ATOM 639 O O . GLN A 1 123 ? 21.534 30.066 -15.241 1.00 6.93 100 GLN A O 1
ATOM 645 N N . ALA A 1 124 ? 22.772 31.340 -16.624 1.00 6.67 101 ALA A N 1
ATOM 646 C CA . ALA A 1 124 ? 23.667 30.249 -17.020 1.00 6.49 101 ALA A CA 1
ATOM 647 C C . ALA A 1 124 ? 24.472 29.715 -15.835 1.00 6.49 101 ALA A C 1
ATOM 648 O O . ALA A 1 124 ? 24.663 28.504 -15.705 1.00 6.49 101 ALA A O 1
ATOM 650 N N . LEU A 1 125 ? 24.929 30.623 -14.974 1.00 6.41 102 LEU A N 1
ATOM 651 C CA . LEU A 1 125 ? 25.665 30.249 -13.765 1.00 6.46 102 LEU A CA 1
ATOM 652 C C . LEU A 1 125 ? 24.798 29.468 -12.780 1.00 6.64 102 LEU A C 1
ATOM 653 O O . LEU A 1 125 ? 25.266 28.509 -12.169 1.00 6.51 102 LEU A O 1
ATOM 658 N N . ARG A 1 126 ? 23.539 29.877 -12.635 1.00 6.95 103 ARG A N 1
ATOM 659 C CA . ARG A 1 126 ? 22.611 29.205 -11.725 1.00 7.41 103 ARG A CA 1
ATOM 660 C C . ARG A 1 126 ? 22.212 27.820 -12.238 1.00 7.52 103 ARG A C 1
ATOM 661 O O . ARG A 1 126 ? 22.260 26.842 -11.485 1.00 7.52 103 ARG A O 1
ATOM 669 N N . GLU A 1 127 ? 21.828 27.749 -13.513 1.00 7.70 104 GLU A N 1
ATOM 670 C CA . GLU A 1 127 ? 21.427 26.492 -14.152 1.00 7.93 104 GLU A CA 1
ATOM 671 C C . GLU A 1 127 ? 22.562 25.474 -14.152 1.00 7.54 104 GLU A C 1
ATOM 672 O O . GLU A 1 127 ? 22.352 24.302 -13.830 1.00 7.48 104 GLU A O 1
ATOM 678 N N . GLY A 1 128 ? 23.758 25.930 -14.522 1.00 7.21 105 GLY A N 1
ATOM 679 C CA . GLY A 1 128 ? 24.949 25.085 -14.540 1.00 6.92 105 GLY A CA 1
ATOM 680 C C . GLY A 1 128 ? 25.303 24.556 -13.164 1.00 6.70 105 GLY A C 1
ATOM 681 O O . GLY A 1 128 ? 25.691 23.395 -13.021 1.00 6.66 105 GLY A O 1
ATOM 682 N N . ASN A 1 129 ? 25.162 25.414 -12.153 1.00 6.55 106 ASN A N 1
ATOM 683 C CA . ASN A 1 129 ? 25.410 25.045 -10.758 1.00 6.44 106 ASN A CA 1
ATOM 684 C C . ASN A 1 129 ? 24.437 23.960 -10.295 1.00 6.40 106 ASN A C 1
ATOM 685 O O . ASN A 1 129 ? 24.832 23.019 -9.602 1.00 6.18 106 ASN A O 1
ATOM 690 N N . ALA A 1 130 ? 23.171 24.098 -10.687 1.00 6.39 107 ALA A N 1
ATOM 691 C CA . ALA A 1 130 ? 22.145 23.106 -10.377 1.00 6.50 107 ALA A CA 1
ATOM 692 C C . ALA A 1 130 ? 22.461 21.758 -11.026 1.00 6.57 107 ALA A C 1
ATOM 693 O O . ALA A 1 130 ? 22.363 20.715 -10.376 1.00 6.47 107 ALA A O 1
ATOM 695 N N . ARG A 1 131 ? 22.861 21.787 -12.296 1.00 6.72 108 ARG A N 1
ATOM 696 C CA . ARG A 1 131 ? 23.217 20.562 -13.015 1.00 7.00 108 ARG A CA 1
ATOM 697 C C . ARG A 1 131 ? 24.464 19.898 -12.438 1.00 7.06 108 ARG A C 1
ATOM 698 O O . ARG A 1 131 ? 24.544 18.669 -12.389 1.00 7.02 108 ARG A O 1
ATOM 706 N N . TYR A 1 132 ? 25.424 20.708 -11.994 1.00 7.22 109 TYR A N 1
ATOM 707 C CA . TYR A 1 132 ? 26.629 20.177 -11.361 1.00 7.44 109 TYR A CA 1
ATOM 708 C C . TYR A 1 132 ? 26.287 19.322 -10.140 1.00 7.71 109 TYR A C 1
ATOM 709 O O . TYR A 1 132 ? 26.788 18.204 -10.001 1.00 7.73 109 TYR A O 1
ATOM 718 N N . GLU A 1 133 ? 25.439 19.861 -9.264 1.00 7.97 110 GLU A N 1
ATOM 719 C CA . GLU A 1 133 ? 25.030 19.176 -8.037 1.00 8.34 110 GLU A CA 1
ATOM 720 C C . GLU A 1 133 ? 24.339 17.848 -8.321 1.00 8.69 110 GLU A C 1
ATOM 721 O O . GLU A 1 133 ? 24.571 16.863 -7.621 1.00 8.83 110 GLU A O 1
ATOM 727 N N . ALA A 1 134 ? 23.495 17.833 -9.349 1.00 9.05 111 ALA A N 1
ATOM 728 C CA . ALA A 1 134 ? 22.771 16.627 -9.746 1.00 9.42 111 ALA A CA 1
ATOM 729 C C . ALA A 1 134 ? 23.701 15.568 -10.336 1.00 9.76 111 ALA A C 1
ATOM 730 O O . ALA A 1 134 ? 23.502 14.370 -10.120 1.00 10.00 111 ALA A O 1
ATOM 732 N N . ARG A 1 135 ? 24.713 16.019 -11.073 1.00 10.02 112 ARG A N 1
ATOM 733 C CA . ARG A 1 135 ? 25.673 15.130 -11.722 1.00 10.28 112 ARG A CA 1
ATOM 734 C C . ARG A 1 135 ? 26.668 14.513 -10.733 1.00 10.21 112 ARG A C 1
ATOM 735 O O . ARG A 1 135 ? 26.872 13.297 -10.734 1.00 10.47 112 ARG A O 1
ATOM 743 N N . PHE A 1 136 ? 27.272 15.348 -9.889 1.00 10.00 113 PHE A N 1
ATOM 744 C CA . PHE A 1 136 ? 28.386 14.910 -9.039 1.00 9.73 113 PHE A CA 1
ATOM 745 C C . PHE A 1 136 ? 28.036 14.648 -7.569 1.00 9.57 113 PHE A C 1
ATOM 746 O O . PHE A 1 136 ? 28.821 14.026 -6.846 1.00 9.85 113 PHE A O 1
ATOM 754 N N . GLY A 1 137 ? 26.871 15.118 -7.131 1.00 9.22 114 GLY A N 1
ATOM 755 C CA . GLY A 1 137 ? 26.411 14.892 -5.760 1.00 8.86 114 GLY A CA 1
ATOM 756 C C . GLY A 1 137 ? 27.166 15.691 -4.712 1.00 8.51 114 GLY A C 1
ATOM 757 O O . GLY A 1 137 ? 27.304 15.255 -3.567 1.00 8.71 114 GLY A O 1
ATOM 758 N N . ARG A 1 138 ? 27.663 16.858 -5.112 1.00 8.01 115 ARG A N 1
ATOM 759 C CA . ARG A 1 138 ? 28.342 17.780 -4.203 1.00 7.46 115 ARG A CA 1
ATOM 760 C C . ARG A 1 138 ? 28.132 19.218 -4.667 1.00 6.97 115 ARG A C 1
ATOM 761 O O . ARG A 1 138 ? 27.714 19.451 -5.805 1.00 6.83 115 ARG A O 1
ATOM 769 N N . VAL A 1 139 ? 28.420 20.175 -3.787 1.00 6.43 116 VAL A N 1
ATOM 770 C CA . VAL A 1 139 ? 28.390 21.589 -4.161 1.00 5.96 116 VAL A CA 1
ATOM 771 C C . VAL A 1 139 ? 29.486 21.889 -5.181 1.00 5.58 116 VAL A C 1
ATOM 772 O O . VAL A 1 139 ? 30.537 21.235 -5.192 1.00 5.45 116 VAL A O 1
ATOM 776 N N . PHE A 1 140 ? 29.232 22.870 -6.042 1.00 5.24 117 PHE A N 1
ATOM 777 C CA . PHE A 1 140 ? 30.245 23.324 -6.984 1.00 4.97 117 PHE A CA 1
ATOM 778 C C . PHE A 1 140 ? 31.266 24.184 -6.253 1.00 4.93 117 PHE A C 1
ATOM 779 O O . PHE A 1 140 ? 30.950 25.280 -5.780 1.00 4.90 117 PHE A O 1
ATOM 787 N N . LEU A 1 141 ? 32.486 23.666 -6.153 1.00 4.95 118 LEU A N 1
ATOM 788 C CA . LEU A 1 141 ? 33.551 24.344 -5.436 1.00 5.05 118 LEU A CA 1
ATOM 789 C C . LEU A 1 141 ? 34.562 24.946 -6.400 1.00 5.05 118 LEU A C 1
ATOM 790 O O . LEU A 1 141 ? 35.163 24.244 -7.217 1.00 5.01 118 LEU A O 1
ATOM 795 N N . ILE A 1 142 ? 34.734 26.259 -6.300 1.00 5.03 119 ILE A N 1
ATOM 796 C CA . ILE A 1 142 ? 35.685 26.976 -7.137 1.00 5.17 119 ILE A CA 1
ATOM 797 C C . ILE A 1 142 ? 36.285 28.155 -6.375 1.00 5.38 119 ILE A C 1
ATOM 798 O O . ILE A 1 142 ? 35.578 28.868 -5.656 1.00 5.41 119 ILE A O 1
ATOM 803 N N . ARG A 1 143 ? 37.596 28.333 -6.513 1.00 5.55 120 ARG A N 1
ATOM 804 C CA . ARG A 1 143 ? 38.260 29.525 -6.009 1.00 5.97 120 ARG A CA 1
ATOM 805 C C . ARG A 1 143 ? 37.815 30.688 -6.893 1.00 6.15 120 ARG A C 1
ATOM 806 O O . ARG A 1 143 ? 38.125 30.727 -8.086 1.00 6.20 120 ARG A O 1
ATOM 814 N N . ALA A 1 144 ? 37.066 31.614 -6.299 1.00 6.46 121 ALA A N 1
ATOM 815 C CA . ALA A 1 144 ? 36.383 32.670 -7.046 1.00 6.73 121 ALA A CA 1
ATOM 816 C C . ALA A 1 144 ? 37.182 33.966 -7.171 1.00 6.97 121 ALA A C 1
ATOM 817 O O . ALA A 1 144 ? 37.091 34.650 -8.191 1.00 7.00 121 ALA A O 1
ATOM 819 N N . LYS A 1 145 ? 37.953 34.301 -6.137 1.00 7.34 122 LYS A N 1
ATOM 820 C CA . LYS A 1 145 ? 38.728 35.543 -6.120 1.00 7.72 122 LYS A CA 1
ATOM 821 C C . LYS A 1 145 ? 39.715 35.585 -7.286 1.00 7.82 122 LYS A C 1
ATOM 822 O O . LYS A 1 145 ? 40.524 34.672 -7.460 1.00 7.78 122 LYS A O 1
ATOM 828 N N . GLY A 1 146 ? 39.628 36.646 -8.085 1.00 7.93 123 GLY A N 1
ATOM 829 C CA . GLY A 1 146 ? 40.467 36.797 -9.272 1.00 8.23 123 GLY A CA 1
ATOM 830 C C . GLY A 1 146 ? 39.826 36.263 -10.542 1.00 8.35 123 GLY A C 1
ATOM 831 O O . GLY A 1 146 ? 40.377 36.424 -11.634 1.00 8.60 123 GLY A O 1
ATOM 832 N N . ARG A 1 147 ? 38.663 35.629 -10.395 1.00 8.34 124 ARG A N 1
ATOM 833 C CA . ARG A 1 147 ? 37.904 35.105 -11.531 1.00 8.42 124 ARG A CA 1
ATOM 834 C C . ARG A 1 147 ? 36.647 35.934 -11.766 1.00 8.25 124 ARG A C 1
ATOM 835 O O . ARG A 1 147 ? 35.920 36.258 -10.822 1.00 8.25 124 ARG A O 1
ATOM 843 N N . SER A 1 148 ? 36.396 36.270 -13.028 1.00 8.13 125 SER A N 1
ATOM 844 C CA . SER A 1 148 ? 35.160 36.943 -13.415 1.00 7.99 125 SER A CA 1
ATOM 845 C C . SER A 1 148 ? 34.012 35.938 -13.454 1.00 7.97 125 SER A C 1
ATOM 846 O O . SER A 1 148 ? 34.243 34.726 -13.447 1.00 7.92 125 SER A O 1
ATOM 849 N N . GLY A 1 149 ? 32.781 36.445 -13.494 1.00 7.92 126 GLY A N 1
ATOM 850 C CA . GLY A 1 149 ? 31.597 35.602 -13.646 1.00 7.88 126 GLY A CA 1
ATOM 851 C C . GLY A 1 149 ? 31.665 34.747 -14.899 1.00 7.97 126 GLY A C 1
ATOM 852 O O . GLY A 1 149 ? 31.314 33.565 -14.873 1.00 7.90 126 GLY A O 1
ATOM 853 N N . GLU A 1 150 ? 32.129 35.351 -15.993 1.00 8.01 127 GLU A N 1
ATOM 854 C CA . GLU A 1 150 ? 32.319 34.649 -17.263 1.00 8.29 127 GLU A CA 1
ATOM 855 C C . GLU A 1 150 ? 33.355 33.531 -17.159 1.00 7.96 127 GLU A C 1
ATOM 856 O O . GLU A 1 150 ? 33.153 32.447 -17.708 1.00 7.85 127 GLU A O 1
ATOM 862 N N . GLU A 1 151 ? 34.453 33.803 -16.453 1.00 7.75 128 GLU A N 1
ATOM 863 C CA . GLU A 1 151 ? 35.510 32.814 -16.229 1.00 7.52 128 GLU A CA 1
ATOM 864 C C . GLU A 1 151 ? 35.027 31.647 -15.371 1.00 7.13 128 GLU A C 1
ATOM 865 O O . GLU A 1 151 ? 35.387 30.497 -15.629 1.00 7.06 128 GLU A O 1
ATOM 871 N N . ILE A 1 152 ? 34.210 31.947 -14.360 1.00 6.77 129 ILE A N 1
ATOM 872 C CA . ILE A 1 152 ? 33.591 30.911 -13.529 1.00 6.58 129 ILE A CA 1
ATOM 873 C C . ILE A 1 152 ? 32.640 30.049 -14.363 1.00 6.44 129 ILE A C 1
ATOM 874 O O . ILE A 1 152 ? 32.624 28.826 -14.218 1.00 6.45 129 ILE A O 1
ATOM 879 N N . LEU A 1 153 ? 31.870 30.685 -15.246 1.00 6.30 130 LEU A N 1
ATOM 880 C CA . LEU A 1 153 ? 30.974 29.957 -16.146 1.00 6.24 130 LEU A CA 1
ATOM 881 C C . LEU A 1 153 ? 31.748 29.040 -17.096 1.00 6.28 130 LEU A C 1
ATOM 882 O O . LEU A 1 153 ? 31.327 27.910 -17.346 1.00 6.35 130 LEU A O 1
ATOM 887 N N . GLN A 1 154 ? 32.875 29.532 -17.611 1.00 6.37 131 GLN A N 1
ATOM 888 C CA . GLN A 1 154 ? 33.764 28.734 -18.460 1.00 6.59 131 GLN A CA 1
ATOM 889 C C . GLN A 1 154 ? 34.215 27.465 -17.740 1.00 6.23 131 GLN A C 1
ATOM 890 O O . GLN A 1 154 ? 34.117 26.364 -18.286 1.00 6.07 131 GLN A O 1
ATOM 896 N N . ALA A 1 155 ? 34.698 27.633 -16.510 1.00 5.95 132 ALA A N 1
ATOM 897 C CA . ALA A 1 155 ? 35.160 26.518 -15.689 1.00 5.73 132 ALA A CA 1
ATOM 898 C C . ALA A 1 155 ? 34.031 25.544 -15.350 1.00 5.73 132 ALA A C 1
ATOM 899 O O . ALA A 1 155 ? 34.214 24.331 -15.435 1.00 5.53 132 ALA A O 1
ATOM 901 N N . LEU A 1 156 ? 32.870 26.085 -14.980 1.00 5.73 133 LEU A N 1
ATOM 902 C CA . LEU A 1 156 ? 31.690 25.283 -14.652 1.00 5.80 133 LEU A CA 1
ATOM 903 C C . LEU A 1 156 ? 31.216 24.440 -15.838 1.00 5.72 133 LEU A C 1
ATOM 904 O O . LEU A 1 156 ? 30.924 23.252 -15.684 1.00 5.76 133 LEU A O 1
ATOM 909 N N . THR A 1 157 ? 31.149 25.065 -17.012 1.00 5.70 134 THR A N 1
ATOM 910 C CA . THR A 1 157 ? 30.731 24.396 -18.245 1.00 5.67 134 THR A CA 1
ATOM 911 C C . THR A 1 157 ? 31.683 23.251 -18.603 1.00 5.82 134 THR A C 1
ATOM 912 O O . THR A 1 157 ? 31.246 22.160 -18.978 1.00 5.84 134 THR A O 1
ATOM 916 N N . ARG A 1 158 ? 32.982 23.509 -18.467 1.00 5.95 135 ARG A N 1
ATOM 917 C CA . ARG A 1 158 ? 34.014 22.509 -18.738 1.00 6.19 135 ARG A CA 1
ATOM 918 C C . ARG A 1 158 ? 33.979 21.354 -17.732 1.00 6.36 135 ARG A C 1
ATOM 919 O O . ARG A 1 158 ? 34.064 20.185 -18.116 1.00 6.33 135 ARG A O 1
ATOM 927 N N . ARG A 1 159 ? 33.847 21.688 -16.450 1.00 6.56 136 ARG A N 1
ATOM 928 C CA . ARG A 1 159 ? 33.838 20.686 -15.383 1.00 6.81 136 ARG A CA 1
ATOM 929 C C . ARG A 1 159 ? 32.584 19.809 -15.407 1.00 7.25 136 ARG A C 1
ATOM 930 O O . ARG A 1 159 ? 32.608 18.672 -14.931 1.00 7.34 136 ARG A O 1
ATOM 938 N N . LEU A 1 160 ? 31.500 20.334 -15.976 1.00 7.83 137 LEU A N 1
ATOM 939 C CA . LEU A 1 160 ? 30.274 19.559 -16.180 1.00 8.40 137 LEU A CA 1
ATOM 940 C C . LEU A 1 160 ? 30.454 18.415 -17.181 1.00 8.93 137 LEU A C 1
ATOM 941 O O . LEU A 1 160 ? 29.675 17.460 -17.188 1.00 8.97 137 LEU A O 1
ATOM 946 N N . GLN A 1 161 ? 31.484 18.516 -18.017 1.00 9.56 138 GLN A N 1
ATOM 947 C CA . GLN A 1 161 ? 31.780 17.479 -19.001 1.00 10.43 138 GLN A CA 1
ATOM 948 C C . GLN A 1 161 ? 32.916 16.555 -18.542 1.00 10.65 138 GLN A C 1
ATOM 949 O O . GLN A 1 161 ? 33.350 15.669 -19.286 1.00 11.01 138 GLN A O 1
ATOM 955 N N . HIS A 1 162 ? 33.365 16.760 -17.303 1.00 10.91 139 HIS A N 1
ATOM 956 C CA . HIS A 1 162 ? 34.405 15.945 -16.669 1.00 11.04 139 HIS A CA 1
ATOM 957 C C . HIS A 1 162 ? 33.976 14.517 -16.392 1.00 11.15 139 HIS A C 1
ATOM 958 O O . HIS A 1 162 ? 32.792 14.239 -16.200 1.00 11.46 139 HIS A O 1
ATOM 965 N N . THR A 1 163 ? 34.960 13.621 -16.340 1.00 11.23 140 THR A N 1
ATOM 966 C CA . THR A 1 163 ? 34.776 12.316 -15.720 1.00 11.22 140 THR A CA 1
ATOM 967 C C . THR A 1 163 ? 34.769 12.531 -14.207 1.00 11.08 140 THR A C 1
ATOM 968 O O . THR A 1 163 ? 35.247 13.563 -13.720 1.00 11.14 140 THR A O 1
ATOM 972 N N . ALA A 1 164 ? 34.231 11.563 -13.469 1.00 10.97 141 ALA A N 1
ATOM 973 C CA . ALA A 1 164 ? 34.177 11.638 -12.009 1.00 10.78 141 ALA A CA 1
ATOM 974 C C . ALA A 1 164 ? 35.563 11.837 -11.392 1.00 10.64 141 ALA A C 1
ATOM 975 O O . ALA A 1 164 ? 35.725 12.641 -10.473 1.00 10.47 141 ALA A O 1
ATOM 977 N N . ASP A 1 165 ? 36.554 11.115 -11.916 1.00 10.40 142 ASP A N 1
ATOM 978 C CA . ASP A 1 165 ? 37.933 11.190 -11.424 1.00 10.29 142 ASP A CA 1
ATOM 979 C C . ASP A 1 165 ? 38.593 12.542 -11.687 1.00 9.91 142 ASP A C 1
ATOM 980 O O . ASP A 1 165 ? 39.275 13.079 -10.814 1.00 9.84 142 ASP A O 1
ATOM 985 N N . GLU A 1 166 ? 38.388 13.087 -12.886 1.00 9.46 143 GLU A N 1
ATOM 986 C CA . GLU A 1 166 ? 38.901 14.413 -13.234 1.00 9.00 143 GLU A CA 1
ATOM 987 C C . GLU A 1 166 ? 38.339 15.487 -12.309 1.00 8.34 143 GLU A C 1
ATOM 988 O O . GLU A 1 166 ? 39.061 16.393 -11.887 1.00 8.13 143 GLU A O 1
ATOM 994 N N . GLU A 1 167 ? 37.051 15.369 -11.992 1.00 7.64 144 GLU A N 1
ATOM 995 C CA . GLU A 1 167 ? 36.362 16.357 -11.166 1.00 7.01 144 GLU A CA 1
ATOM 996 C C . GLU A 1 167 ? 36.765 16.296 -9.691 1.00 6.69 144 GLU A C 1
ATOM 997 O O . GLU A 1 167 ? 36.881 17.335 -9.042 1.00 6.52 144 GLU A O 1
ATOM 1003 N N . VAL A 1 168 ? 36.985 15.089 -9.171 1.00 6.31 145 VAL A N 1
ATOM 1004 C CA . VAL A 1 168 ? 37.506 14.926 -7.812 1.00 6.01 145 VAL A CA 1
ATOM 1005 C C . VAL A 1 168 ? 38.845 15.659 -7.684 1.00 5.81 145 VAL A C 1
ATOM 1006 O O . VAL A 1 168 ? 39.067 16.396 -6.721 1.00 5.73 145 VAL A O 1
ATOM 1010 N N . ALA A 1 169 ? 39.713 15.473 -8.678 1.00 5.57 146 ALA A N 1
ATOM 1011 C CA . ALA A 1 169 ? 41.028 16.110 -8.706 1.00 5.51 146 ALA A CA 1
ATOM 1012 C C . ALA A 1 169 ? 40.952 17.636 -8.746 1.00 5.37 146 ALA A C 1
ATOM 1013 O O . ALA A 1 169 ? 41.670 18.312 -8.005 1.00 5.39 146 ALA A O 1
ATOM 1015 N N . GLU A 1 170 ? 40.081 18.176 -9.599 1.00 5.34 147 GLU A N 1
ATOM 1016 C CA . GLU A 1 170 ? 39.950 19.630 -9.722 1.00 5.26 147 GLU A CA 1
ATOM 1017 C C . GLU A 1 170 ? 39.285 20.259 -8.498 1.00 5.08 147 GLU A C 1
ATOM 1018 O O . GLU A 1 170 ? 39.714 21.317 -8.037 1.00 5.09 147 GLU A O 1
ATOM 1024 N N . ALA A 1 171 ? 38.249 19.606 -7.973 1.00 4.95 148 ALA A N 1
ATOM 1025 C CA . ALA A 1 171 ? 37.563 20.097 -6.779 1.00 4.76 148 ALA A CA 1
ATOM 1026 C C . ALA A 1 171 ? 38.511 20.150 -5.581 1.00 4.72 148 ALA A C 1
ATOM 1027 O O . ALA A 1 171 ? 38.489 21.111 -4.810 1.00 4.65 148 ALA A O 1
ATOM 1029 N N . LEU A 1 172 ? 39.349 19.123 -5.444 1.00 4.60 149 LEU A N 1
ATOM 1030 C CA . LEU A 1 172 ? 40.378 19.091 -4.404 1.00 4.54 149 LEU A CA 1
ATOM 1031 C C . LEU A 1 172 ? 41.394 20.216 -4.575 1.00 4.46 149 LEU A C 1
ATOM 1032 O O . LEU A 1 172 ? 41.800 20.840 -3.595 1.00 4.45 149 LEU A O 1
ATOM 1037 N N . ALA A 1 173 ? 41.792 20.471 -5.821 1.00 4.47 150 ALA A N 1
ATOM 1038 C CA . ALA A 1 173 ? 42.704 21.569 -6.134 1.00 4.39 150 ALA A CA 1
ATOM 1039 C C . ALA A 1 173 ? 42.110 22.919 -5.734 1.00 4.35 150 ALA A C 1
ATOM 1040 O O . ALA A 1 173 ? 42.803 23.761 -5.162 1.00 4.45 150 ALA A O 1
ATOM 1042 N N . GLN A 1 174 ? 40.823 23.109 -6.023 1.00 4.35 151 GLN A N 1
ATOM 1043 C CA . GLN A 1 174 ? 40.117 24.329 -5.634 1.00 4.30 151 GLN A CA 1
ATOM 1044 C C . GLN A 1 174 ? 40.020 24.451 -4.115 1.00 4.22 151 GLN A C 1
ATOM 1045 O O . GLN A 1 174 ? 40.191 25.540 -3.567 1.00 4.26 151 GLN A O 1
ATOM 1051 N N . LEU A 1 175 ? 39.764 23.327 -3.444 1.00 4.12 152 LEU A N 1
ATOM 1052 C CA . LEU A 1 175 ? 39.711 23.288 -1.981 1.00 4.09 152 LEU A CA 1
ATOM 1053 C C . LEU A 1 175 ? 41.047 23.694 -1.368 1.00 4.09 152 LEU A C 1
ATOM 1054 O O . LEU A 1 175 ? 41.083 24.454 -0.401 1.00 4.07 152 LEU A O 1
ATOM 1059 N N . ARG A 1 176 ? 42.136 23.187 -1.942 1.00 4.08 153 ARG A N 1
ATOM 1060 C CA . ARG A 1 176 ? 43.483 23.525 -1.488 1.00 4.06 153 ARG A CA 1
ATOM 1061 C C . ARG A 1 176 ? 43.785 25.011 -1.675 1.00 4.05 153 ARG A C 1
ATOM 1062 O O . ARG A 1 176 ? 44.332 25.653 -0.777 1.00 4.06 153 ARG A O 1
ATOM 1070 N N . GLU A 1 177 ? 43.409 25.558 -2.831 1.00 4.12 154 GLU A N 1
ATOM 1071 C CA . GLU A 1 177 ? 43.612 26.982 -3.112 1.00 4.16 154 GLU A CA 1
ATOM 1072 C C . GLU A 1 177 ? 42.837 27.886 -2.152 1.00 3.92 154 GLU A C 1
ATOM 1073 O O . GLU A 1 177 ? 43.387 28.859 -1.633 1.00 3.84 154 GLU A O 1
ATOM 1079 N N . ILE A 1 178 ? 41.567 27.556 -1.917 1.00 3.82 155 ILE A N 1
ATOM 1080 C CA . ILE A 1 178 ? 40.714 28.326 -1.007 1.00 3.82 155 ILE A CA 1
ATOM 1081 C C . ILE A 1 178 ? 41.253 28.291 0.425 1.00 3.79 155 ILE A C 1
ATOM 1082 O O . ILE A 1 178 ? 41.338 29.329 1.084 1.00 3.70 155 ILE A O 1
ATOM 1087 N N . THR A 1 179 ? 41.624 27.098 0.888 1.00 3.77 156 THR A N 1
ATOM 1088 C CA . THR A 1 179 ? 42.171 26.918 2.234 1.00 3.82 156 THR A CA 1
ATOM 1089 C C . THR A 1 179 ? 43.422 27.773 2.447 1.00 3.80 156 THR A C 1
ATOM 1090 O O . THR A 1 179 ? 43.553 28.437 3.476 1.00 3.60 156 THR A O 1
ATOM 1094 N N . MET A 1 180 ? 44.326 27.761 1.467 1.00 3.96 157 MET A N 1
ATOM 1095 C CA . MET A 1 180 ? 45.559 28.545 1.541 1.00 4.13 157 MET A CA 1
ATOM 1096 C C . MET A 1 180 ? 45.299 30.050 1.592 1.00 4.14 157 MET A C 1
ATOM 1097 O O . MET A 1 180 ? 45.935 30.760 2.371 1.00 4.39 157 MET A O 1
ATOM 1102 N N . LEU A 1 181 ? 44.364 30.527 0.773 1.00 4.21 158 LEU A N 1
ATOM 1103 C CA . LEU A 1 181 ? 44.002 31.945 0.763 1.00 4.30 158 LEU A CA 1
ATOM 1104 C C . LEU A 1 181 ? 43.417 32.396 2.099 1.00 4.30 158 LEU A C 1
ATOM 1105 O O . LEU A 1 181 ? 43.730 33.486 2.579 1.00 4.30 158 LEU A O 1
ATOM 1110 N N . ARG A 1 182 ? 42.582 31.549 2.698 1.00 4.27 159 ARG A N 1
ATOM 1111 C CA . ARG A 1 182 ? 42.003 31.831 4.010 1.00 4.47 159 ARG A CA 1
ATOM 1112 C C . ARG A 1 182 ? 43.070 31.861 5.104 1.00 4.63 159 ARG A C 1
ATOM 1113 O O . ARG A 1 182 ? 43.040 32.726 5.982 1.00 4.73 159 ARG A O 1
ATOM 1121 N N . LEU A 1 183 ? 44.018 30.928 5.037 1.00 4.83 160 LEU A N 1
ATOM 1122 C CA . LEU A 1 183 ? 45.127 30.886 5.989 1.00 5.13 160 LEU A CA 1
ATOM 1123 C C . LEU A 1 183 ? 46.012 32.129 5.883 1.00 5.34 160 LEU A C 1
ATOM 1124 O O . LEU A 1 183 ? 46.462 32.662 6.900 1.00 5.28 160 LEU A O 1
ATOM 1129 N N . GLU A 1 184 ? 46.244 32.585 4.653 1.00 5.71 161 GLU A N 1
ATOM 1130 C CA . GLU A 1 184 ? 47.040 33.787 4.395 1.00 6.17 161 GLU A CA 1
ATOM 1131 C C . GLU A 1 184 ? 46.442 35.036 5.043 1.00 6.29 161 GLU A C 1
ATOM 1132 O O . GLU A 1 184 ? 47.171 35.944 5.442 1.00 6.44 161 GLU A O 1
ATOM 1138 N N . GLY A 1 185 ? 45.116 35.073 5.150 1.00 6.45 162 GLY A N 1
ATOM 1139 C CA . GLY A 1 185 ? 44.429 36.189 5.791 1.00 6.71 162 GLY A CA 1
ATOM 1140 C C . GLY A 1 185 ? 44.303 36.054 7.298 1.00 6.91 162 GLY A C 1
ATOM 1141 O O . GLY A 1 185 ? 43.959 37.019 7.984 1.00 7.17 162 GLY A O 1
ATOM 1142 N N . ALA A 1 186 ? 44.593 34.862 7.815 1.00 6.96 163 ALA A N 1
ATOM 1143 C CA . ALA A 1 186 ? 44.377 34.552 9.229 1.00 7.06 163 ALA A CA 1
ATOM 1144 C C . ALA A 1 186 ? 45.591 34.815 10.121 1.00 7.15 163 ALA A C 1
ATOM 1145 O O . ALA A 1 186 ? 45.436 35.231 11.272 1.00 7.22 163 ALA A O 1
ATOM 1147 N N . ILE A 1 187 ? 46.787 34.563 9.594 1.00 7.16 164 ILE A N 1
ATOM 1148 C CA . ILE A 1 187 ? 48.024 34.688 10.369 1.00 7.31 164 ILE A CA 1
ATOM 1149 C C . ILE A 1 187 ? 49.057 35.536 9.624 1.00 7.31 164 ILE A C 1
ATOM 1150 O O . ILE A 1 187 ? 49.352 35.280 8.455 1.00 7.39 164 ILE A O 1
ATOM 1155 N N . GLY A 1 188 ? 49.594 36.543 10.311 1.00 7.33 165 GLY A N 1
ATOM 1156 C CA . GLY A 1 188 ? 50.602 37.437 9.737 1.00 7.41 165 GLY A CA 1
ATOM 1157 C C . GLY A 1 188 ? 52.023 36.978 9.998 1.00 7.52 165 GLY A C 1
ATOM 1158 O O . GLY A 1 188 ? 52.264 35.799 10.265 1.00 7.60 165 GLY A O 1
ATOM 1159 N N . GLU A 1 189 ? 52.966 37.916 9.918 1.00 7.67 166 GLU A N 1
ATOM 1160 C CA . GLU A 1 189 ? 54.380 37.618 10.149 1.00 7.84 166 GLU A CA 1
ATOM 1161 C C . GLU A 1 189 ? 54.677 37.343 11.622 1.00 7.86 166 GLU A C 1
ATOM 1162 O O . GLU A 1 189 ? 55.684 36.717 11.948 1.0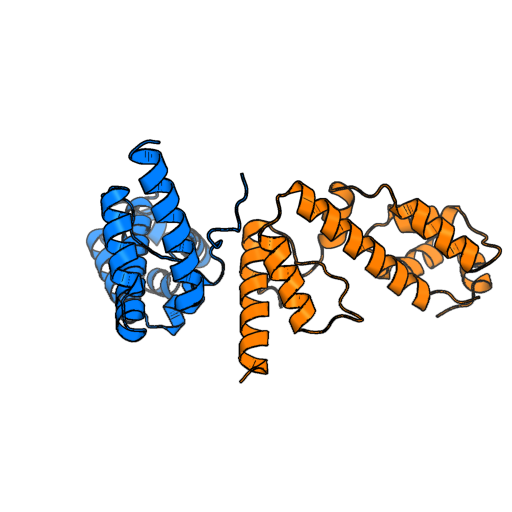0 7.99 166 GLU A O 1
ATOM 1169 N N . MET B 1 24 ? 1.263 4.877 30.650 1.00 11.30 1 MET B N 1
ATOM 1170 C CA . MET B 1 24 ? -0.019 5.634 30.577 1.00 11.20 1 MET B CA 1
ATOM 1171 C C . MET B 1 24 ? -0.784 5.552 31.895 1.00 10.95 1 MET B C 1
ATOM 1172 O O . MET B 1 24 ? -0.930 4.473 32.475 1.00 11.07 1 MET B O 1
ATOM 1177 N N . ILE B 1 25 ? -1.264 6.700 32.364 1.00 10.52 2 ILE B N 1
ATOM 1178 C CA . ILE B 1 25 ? -2.128 6.750 33.541 1.00 10.15 2 ILE B CA 1
ATOM 1179 C C . ILE B 1 25 ? -3.547 7.162 33.153 1.00 9.79 2 ILE B C 1
ATOM 1180 O O . ILE B 1 25 ? -3.758 7.788 32.111 1.00 9.75 2 ILE B O 1
ATOM 1185 N N . ALA B 1 26 ? -4.512 6.798 33.994 1.00 9.27 3 ALA B N 1
ATOM 1186 C CA . ALA B 1 26 ? -5.908 7.163 33.783 1.00 8.90 3 ALA B CA 1
ATOM 1187 C C . ALA B 1 26 ? -6.098 8.672 33.906 1.00 8.61 3 ALA B C 1
ATOM 1188 O O . ALA B 1 26 ? -5.345 9.343 34.616 1.00 8.40 3 ALA B O 1
ATOM 1190 N N . LEU B 1 27 ? -7.100 9.199 33.209 1.00 8.30 4 LEU B N 1
ATOM 1191 C CA . LEU B 1 27 ? -7.424 10.622 33.285 1.00 8.13 4 LEU B CA 1
ATOM 1192 C C . LEU B 1 27 ? -7.740 11.063 34.715 1.00 8.05 4 LEU B C 1
ATOM 1193 O O . LEU B 1 27 ? -7.330 12.146 35.137 1.00 7.89 4 LEU B O 1
ATOM 1198 N N . SER B 1 28 ? -8.455 10.215 35.455 1.00 7.95 5 SER B N 1
ATOM 1199 C CA . SER B 1 28 ? -8.796 10.498 36.849 1.00 7.95 5 SER B CA 1
ATOM 1200 C C . SER B 1 28 ? -7.547 10.594 37.725 1.00 7.93 5 SER B C 1
ATOM 1201 O O . SER B 1 28 ? -7.499 11.405 38.653 1.00 7.97 5 SER B O 1
ATOM 1204 N N . GLN B 1 29 ? -6.544 9.771 37.419 1.00 7.91 6 GLN B N 1
ATOM 1205 C CA . GLN B 1 29 ? -5.245 9.840 38.092 1.00 7.95 6 GLN B CA 1
ATOM 1206 C C . GLN B 1 29 ? -4.569 11.182 37.820 1.00 7.78 6 GLN B C 1
ATOM 1207 O O . GLN B 1 29 ? -4.061 11.821 38.741 1.00 7.78 6 GLN B O 1
ATOM 1213 N N . PHE B 1 30 ? -4.570 11.598 36.553 1.00 7.58 7 PHE B N 1
ATOM 1214 C CA . PHE B 1 30 ? -3.994 12.881 36.143 1.00 7.44 7 PHE B CA 1
ATOM 1215 C C . PHE B 1 30 ? -4.673 14.055 36.847 1.00 7.52 7 PHE B C 1
ATOM 1216 O O . PHE B 1 30 ? -4.000 14.973 37.320 1.00 7.43 7 PHE B O 1
ATOM 1224 N N . ASN B 1 31 ? -6.002 14.007 36.926 1.00 7.54 8 ASN B N 1
ATOM 1225 C CA . ASN B 1 31 ? -6.783 15.024 37.630 1.00 7.71 8 ASN B CA 1
ATOM 1226 C C . ASN B 1 31 ? -6.452 15.108 39.122 1.00 7.94 8 ASN B C 1
ATOM 1227 O O . ASN B 1 31 ? -6.488 16.191 39.709 1.00 8.01 8 ASN B O 1
ATOM 1232 N N . SER B 1 32 ? -6.122 13.963 39.718 1.00 8.19 9 SER B N 1
ATOM 1233 C CA . SER B 1 32 ? -5.894 13.859 41.163 1.00 8.52 9 SER B CA 1
ATOM 1234 C C . SER B 1 32 ? -4.448 14.105 41.603 1.00 8.39 9 SER B C 1
ATOM 1235 O O . SER B 1 32 ? -4.177 14.224 42.802 1.00 8.60 9 SER B O 1
ATOM 1238 N N . LEU B 1 33 ? -3.528 14.183 40.643 1.00 8.24 10 LEU B N 1
ATOM 1239 C CA . LEU B 1 33 ? -2.124 14.480 40.943 1.00 8.14 10 LEU B CA 1
ATOM 1240 C C . LEU B 1 33 ? -1.956 15.895 41.491 1.00 8.04 10 LEU B C 1
ATOM 1241 O O . LEU B 1 33 ? -2.806 16.761 41.267 1.00 8.06 10 LEU B O 1
ATOM 1246 N N . SER B 1 34 ? -0.860 16.123 42.211 1.00 7.84 11 SER B N 1
ATOM 1247 C CA . SER B 1 34 ? -0.483 17.475 42.616 1.00 7.85 11 SER B CA 1
ATOM 1248 C C . SER B 1 34 ? -0.096 18.272 41.373 1.00 7.89 11 SER B C 1
ATOM 1249 O O . SER B 1 34 ? 0.184 17.690 40.322 1.00 7.88 11 SER B O 1
ATOM 1252 N N . LYS B 1 35 ? -0.084 19.597 41.495 1.00 7.93 12 LYS B N 1
ATOM 1253 C CA . LYS B 1 35 ? 0.301 20.477 40.391 1.00 8.17 12 LYS B CA 1
ATOM 1254 C C . LYS B 1 35 ? 1.677 20.114 39.831 1.00 7.99 12 LYS B C 1
ATOM 1255 O O . LYS B 1 35 ? 1.873 20.085 38.614 1.00 7.89 12 LYS B O 1
ATOM 1261 N N . ASP B 1 36 ? 2.616 19.822 40.728 1.00 7.96 13 ASP B N 1
ATOM 1262 C CA . ASP B 1 36 ? 3.989 19.510 40.343 1.00 8.02 13 ASP B CA 1
ATOM 1263 C C . ASP B 1 36 ? 4.152 18.092 39.791 1.00 7.99 13 ASP B C 1
ATOM 1264 O O . ASP B 1 36 ? 4.951 17.875 38.879 1.00 7.88 13 ASP B O 1
ATOM 1269 N N . GLU B 1 37 ? 3.395 17.141 40.338 1.00 8.04 14 GLU B N 1
ATOM 1270 C CA . GLU B 1 37 ? 3.361 15.772 39.810 1.00 8.22 14 GLU B CA 1
ATOM 1271 C C . GLU B 1 37 ? 2.820 15.753 38.383 1.00 8.11 14 GLU B C 1
ATOM 1272 O O . GLU B 1 37 ? 3.363 15.068 37.513 1.00 8.10 14 GLU B O 1
ATOM 1278 N N . ALA B 1 38 ? 1.747 16.509 38.159 1.00 8.15 15 ALA B N 1
ATOM 1279 C CA . ALA B 1 38 ? 1.096 16.588 36.854 1.00 8.15 15 ALA B CA 1
ATOM 1280 C C . ALA B 1 38 ? 1.992 17.256 35.812 1.00 8.17 15 ALA B C 1
ATOM 1281 O O . ALA B 1 38 ? 2.035 16.823 34.660 1.00 8.18 15 ALA B O 1
ATOM 1283 N N . ALA B 1 39 ? 2.707 18.302 36.226 1.00 8.21 16 ALA B N 1
ATOM 1284 C CA . ALA B 1 39 ? 3.666 18.986 35.357 1.00 8.26 16 ALA B CA 1
ATOM 1285 C C . ALA B 1 39 ? 4.815 18.058 34.968 1.00 8.37 16 ALA B C 1
ATOM 1286 O O . ALA B 1 39 ? 5.263 18.064 33.819 1.00 8.36 16 ALA B O 1
ATOM 1288 N N . GLY B 1 40 ? 5.276 17.259 35.930 1.00 8.44 17 GLY B N 1
ATOM 1289 C CA . GLY B 1 40 ? 6.330 16.271 35.701 1.00 8.61 17 GLY B CA 1
ATOM 1290 C C . GLY B 1 40 ? 5.929 15.191 34.712 1.00 8.73 17 GLY B C 1
ATOM 1291 O O . GLY B 1 40 ? 6.754 14.724 33.923 1.00 8.74 17 GLY B O 1
ATOM 1292 N N . LEU B 1 41 ? 4.657 14.795 34.755 1.00 8.93 18 LEU B N 1
ATOM 1293 C CA . LEU B 1 41 ? 4.116 13.807 33.823 1.00 9.21 18 LEU B CA 1
ATOM 1294 C C . LEU B 1 41 ? 4.059 14.357 32.397 1.00 9.12 18 LEU B C 1
ATOM 1295 O O . LEU B 1 41 ? 4.306 13.628 31.435 1.00 9.16 18 LEU B O 1
ATOM 1300 N N . LEU B 1 42 ? 3.734 15.643 32.276 1.00 8.95 19 LEU B N 1
ATOM 1301 C CA . LEU B 1 42 ? 3.608 16.301 30.976 1.00 8.85 19 LEU B CA 1
ATOM 1302 C C . LEU B 1 42 ? 4.950 16.707 30.370 1.00 8.73 19 LEU B C 1
ATOM 1303 O O . LEU B 1 42 ? 5.058 16.863 29.155 1.00 8.81 19 LEU B O 1
ATOM 1308 N N . ALA B 1 43 ? 5.963 16.871 31.220 1.00 8.50 20 ALA B N 1
ATOM 1309 C CA . ALA B 1 43 ? 7.285 17.363 30.803 1.00 8.33 20 ALA B CA 1
ATOM 1310 C C . ALA B 1 43 ? 7.925 16.653 29.594 1.00 8.19 20 ALA B C 1
ATOM 1311 O O . ALA B 1 43 ? 8.465 17.329 28.714 1.00 8.23 20 ALA B O 1
ATOM 1313 N N . PRO B 1 44 ? 7.874 15.301 29.542 1.00 8.02 21 PRO B N 1
ATOM 1314 C CA . PRO B 1 44 ? 8.459 14.606 28.386 1.00 7.95 21 PRO B CA 1
ATOM 1315 C C . PRO B 1 44 ? 7.771 14.883 27.041 1.00 7.83 21 PRO B C 1
ATOM 1316 O O . PRO B 1 44 ? 8.350 14.583 25.993 1.00 7.75 21 PRO B O 1
ATOM 1320 N N . CYS B 1 45 ? 6.561 15.443 27.069 1.00 7.72 22 CYS B N 1
ATOM 1321 C CA . CYS B 1 45 ? 5.816 15.749 25.841 1.00 7.67 22 CYS B CA 1
ATOM 1322 C C . CYS B 1 45 ? 6.482 16.850 25.018 1.00 7.54 22 CYS B C 1
ATOM 1323 O O . CYS B 1 45 ? 6.564 16.750 23.792 1.00 7.52 22 CYS B O 1
ATOM 1326 N N . VAL B 1 46 ? 6.944 17.895 25.704 1.00 7.41 23 VAL B N 1
ATOM 1327 C CA . VAL B 1 46 ? 7.646 19.024 25.085 1.00 7.27 23 VAL B CA 1
ATOM 1328 C C . VAL B 1 46 ? 8.363 19.835 26.171 1.00 7.34 23 VAL B C 1
ATOM 1329 O O . VAL B 1 46 ? 7.862 19.957 27.292 1.00 7.32 23 VAL B O 1
ATOM 1333 N N . ALA B 1 47 ? 9.537 20.372 25.839 1.00 7.47 24 ALA B N 1
ATOM 1334 C CA . ALA B 1 47 ? 10.313 21.175 26.782 1.00 7.70 24 ALA B CA 1
ATOM 1335 C C . ALA B 1 47 ? 9.816 22.622 26.822 1.00 7.86 24 ALA B C 1
ATOM 1336 O O . ALA B 1 47 ? 10.553 23.562 26.508 1.00 8.09 24 ALA B O 1
ATOM 1338 N N . LEU B 1 48 ? 8.551 22.779 27.204 1.00 8.05 25 LEU B N 1
ATOM 1339 C CA . LEU B 1 48 ? 7.919 24.087 27.358 1.00 8.18 25 LEU B CA 1
ATOM 1340 C C . LEU B 1 48 ? 7.046 24.084 28.615 1.00 8.39 25 LEU B C 1
ATOM 1341 O O . LEU B 1 48 ? 5.867 23.725 28.549 1.00 8.23 25 LEU B O 1
ATOM 1346 N N . PRO B 1 49 ? 7.630 24.472 29.768 1.00 8.59 26 PRO B N 1
ATOM 1347 C CA . PRO B 1 49 ? 6.942 24.465 31.065 1.00 8.79 26 PRO B CA 1
ATOM 1348 C C . PRO B 1 49 ? 5.613 25.223 31.080 1.00 8.93 26 PRO B C 1
ATOM 1349 O O . PRO B 1 49 ? 4.691 24.818 31.790 1.00 9.00 26 PRO B O 1
ATOM 1353 N N . ALA B 1 50 ? 5.517 26.300 30.301 1.00 9.02 27 ALA B N 1
ATOM 1354 C CA . ALA B 1 50 ? 4.297 27.105 30.227 1.00 9.05 27 ALA B CA 1
ATOM 1355 C C . ALA B 1 50 ? 3.113 26.328 29.648 1.00 9.01 27 ALA B C 1
ATOM 1356 O O . ALA B 1 50 ? 1.982 26.487 30.108 1.00 9.21 27 ALA B O 1
ATOM 1358 N N . TRP B 1 51 ? 3.380 25.490 28.646 1.00 8.91 28 TRP B N 1
ATOM 1359 C CA . TRP B 1 51 ? 2.355 24.627 28.057 1.00 8.76 28 TRP B CA 1
ATOM 1360 C C . TRP B 1 51 ? 1.848 23.608 29.077 1.00 8.91 28 TRP B C 1
ATOM 1361 O O . TRP B 1 51 ? 0.639 23.425 29.231 1.00 8.74 28 TRP B O 1
ATOM 1372 N N . GLY B 1 52 ? 2.779 22.957 29.771 1.00 9.13 29 GLY B N 1
ATOM 1373 C CA . GLY B 1 52 ? 2.441 21.988 30.809 1.00 9.48 29 GLY B CA 1
ATOM 1374 C C . GLY B 1 52 ? 1.644 22.615 31.936 1.00 9.78 29 GLY B C 1
ATOM 1375 O O . GLY B 1 52 ? 0.622 22.072 32.354 1.00 9.75 29 GLY B O 1
ATOM 1376 N N . GLU B 1 53 ? 2.107 23.768 32.413 1.00 10.12 30 GLU B N 1
ATOM 1377 C CA . GLU B 1 53 ? 1.441 24.487 33.502 1.00 10.55 30 GLU B CA 1
ATOM 1378 C C . GLU B 1 53 ? 0.031 24.956 33.136 1.00 10.42 30 GLU B C 1
ATOM 1379 O O . GLU B 1 53 ? -0.856 24.978 33.992 1.00 10.45 30 GLU B O 1
ATOM 1385 N N . THR B 1 54 ? -0.171 25.316 31.868 1.00 10.31 31 THR B N 1
ATOM 1386 C CA . THR B 1 54 ? -1.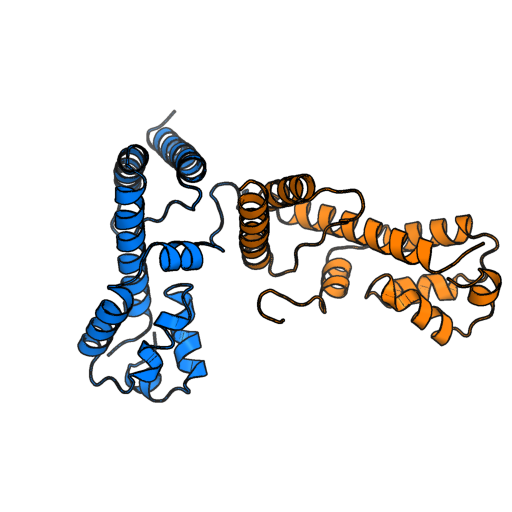494 25.687 31.358 1.00 10.23 31 THR B CA 1
ATOM 1387 C C . THR B 1 54 ? -2.466 24.503 31.438 1.00 10.01 31 THR B C 1
ATOM 1388 O O . THR B 1 54 ? -3.585 24.648 31.937 1.00 10.00 31 THR B O 1
ATOM 1392 N N . LEU B 1 55 ? -2.028 23.337 30.963 1.00 9.77 32 LEU B N 1
ATOM 1393 C CA . LEU B 1 55 ? -2.838 22.121 31.034 1.00 9.57 32 LEU B CA 1
ATOM 1394 C C . LEU B 1 55 ? -3.157 21.718 32.471 1.00 9.33 32 LEU B C 1
ATOM 1395 O O . LEU B 1 55 ? -4.292 21.353 32.776 1.00 9.16 32 LEU B O 1
ATOM 1400 N N . VAL B 1 56 ? -2.151 21.792 33.343 1.00 9.09 33 VAL B N 1
ATOM 1401 C CA . VAL B 1 56 ? -2.318 21.476 34.766 1.00 9.07 33 VAL B CA 1
ATOM 1402 C C . VAL B 1 56 ? -3.346 22.402 35.424 1.00 9.02 33 VAL B C 1
ATOM 1403 O O . VAL B 1 56 ? -4.192 21.947 36.198 1.00 8.92 33 VAL B O 1
ATOM 1407 N N . SER B 1 57 ? -3.278 23.692 35.094 1.00 9.05 34 SER B N 1
ATOM 1408 C CA . SER B 1 57 ? -4.182 24.695 35.660 1.00 9.22 34 SER B CA 1
ATOM 1409 C C . SER B 1 57 ? -5.627 24.537 35.186 1.00 9.13 34 SER B C 1
ATOM 1410 O O . SER B 1 57 ? -6.555 24.997 35.852 1.00 9.30 34 SER B O 1
ATOM 1413 N N . LEU B 1 58 ? -5.813 23.885 34.041 1.00 8.97 35 LEU B N 1
ATOM 1414 C CA . LEU B 1 58 ? -7.146 23.717 33.465 1.00 8.89 35 LEU B CA 1
ATOM 1415 C C . LEU B 1 58 ? -7.815 22.391 33.848 1.00 8.61 35 LEU B C 1
ATOM 1416 O O . LEU B 1 58 ? -8.903 22.072 33.366 1.00 8.70 35 LEU B O 1
ATOM 1421 N N . ARG B 1 59 ? -7.163 21.634 34.730 1.00 8.25 36 ARG B N 1
ATOM 1422 C CA . ARG B 1 59 ? -7.771 20.460 35.359 1.00 7.84 36 ARG B CA 1
ATOM 1423 C C . ARG B 1 59 ? -8.917 20.897 36.284 1.00 7.70 36 ARG B C 1
ATOM 1424 O O . ARG B 1 59 ? -8.914 22.030 36.772 1.00 7.81 36 ARG B O 1
ATOM 1432 N N . PRO B 1 60 ? -9.896 20.004 36.538 1.00 7.47 37 PRO B N 1
ATOM 1433 C CA . PRO B 1 60 ? -9.994 18.635 36.029 1.00 7.26 37 PRO B CA 1
ATOM 1434 C C . PRO B 1 60 ? -10.610 18.547 34.636 1.00 6.96 37 PRO B C 1
ATOM 1435 O O . PRO B 1 60 ? -11.426 19.393 34.254 1.00 7.05 37 PRO B O 1
ATOM 1439 N N . PHE B 1 61 ? -10.206 17.524 33.889 1.00 6.67 38 PHE B N 1
ATOM 1440 C CA . PHE B 1 61 ? -10.768 17.262 32.570 1.00 6.21 38 PHE B CA 1
ATOM 1441 C C . PHE B 1 61 ? -11.794 16.138 32.644 1.00 6.08 38 PHE B C 1
ATOM 1442 O O . PHE B 1 61 ? -11.559 15.112 33.284 1.00 5.98 38 PHE B O 1
ATOM 1450 N N . ALA B 1 62 ? -12.932 16.349 31.991 1.00 5.85 39 ALA B N 1
ATOM 1451 C CA . ALA B 1 62 ? -14.053 15.412 32.052 1.00 5.71 39 ALA B CA 1
ATOM 1452 C C . ALA B 1 62 ? -13.934 14.256 31.055 1.00 5.61 39 ALA B C 1
ATOM 1453 O O . ALA B 1 62 ? -14.574 13.216 31.227 1.00 5.53 39 ALA B O 1
ATOM 1455 N N . SER B 1 63 ? -13.123 14.445 30.017 1.00 5.48 40 SER B N 1
ATOM 1456 C CA . SER B 1 63 ? -12.837 13.389 29.041 1.00 5.50 40 SER B CA 1
ATOM 1457 C C . SER B 1 63 ? -11.452 13.580 28.427 1.00 5.51 40 SER B C 1
ATOM 1458 O O . SER B 1 63 ? -10.917 14.692 28.426 1.00 5.58 40 SER B O 1
ATOM 1461 N N . ARG B 1 64 ? -10.877 12.490 27.918 1.00 5.56 41 ARG B N 1
ATOM 1462 C CA . ARG B 1 64 ? -9.592 12.542 27.218 1.00 5.59 41 ARG B CA 1
ATOM 1463 C C . ARG B 1 64 ? -9.662 13.457 25.994 1.00 5.61 41 ARG B C 1
ATOM 1464 O O . ARG B 1 64 ? -8.734 14.226 25.739 1.00 5.57 41 ARG B O 1
ATOM 1472 N N . HIS B 1 65 ? -10.763 13.368 25.247 1.00 5.65 42 HIS B N 1
ATOM 1473 C CA . HIS B 1 65 ? -10.995 14.238 24.093 1.00 5.83 42 HIS B CA 1
ATOM 1474 C C . HIS B 1 65 ? -10.893 15.718 24.467 1.00 5.74 42 HIS B C 1
ATOM 1475 O O . HIS B 1 65 ? -10.252 16.497 23.761 1.00 5.65 42 HIS B O 1
ATOM 1482 N N . ALA B 1 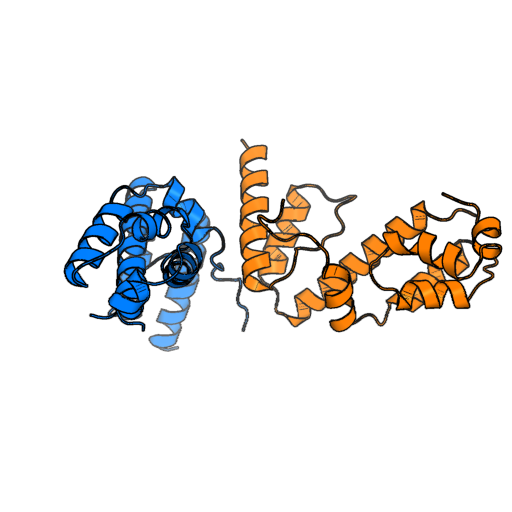66 ? -11.523 16.090 25.582 1.00 5.66 43 ALA B N 1
ATOM 1483 C CA . ALA B 1 66 ? -11.498 17.466 26.076 1.00 5.63 43 ALA B CA 1
ATOM 1484 C C . ALA B 1 66 ? -10.088 17.904 26.468 1.00 5.68 43 ALA B C 1
ATOM 1485 O O . ALA B 1 66 ? -9.686 19.036 26.189 1.00 5.61 43 ALA B O 1
ATOM 1487 N N . LEU B 1 67 ? -9.344 17.003 27.109 1.00 5.80 44 LEU B N 1
ATOM 1488 C CA . LEU B 1 67 ? -7.942 17.252 27.446 1.00 5.97 44 LEU B CA 1
ATOM 1489 C C . LEU B 1 67 ? -7.108 17.524 26.195 1.00 5.94 44 LEU B C 1
ATOM 1490 O O . LEU B 1 67 ? -6.357 18.500 26.150 1.00 5.76 44 LEU B O 1
ATOM 1495 N N . LEU B 1 68 ? -7.252 16.667 25.186 1.00 5.89 45 LEU B N 1
ATOM 1496 C CA . LEU B 1 68 ? -6.489 16.803 23.946 1.00 5.96 45 LEU B CA 1
ATOM 1497 C C . LEU B 1 68 ? -6.859 18.077 23.189 1.00 6.09 45 LEU B C 1
ATOM 1498 O O . LEU B 1 68 ? -5.988 18.727 22.608 1.00 6.02 45 LEU B O 1
ATOM 1503 N N . GLN B 1 69 ? -8.144 18.430 23.214 1.00 6.34 46 GLN B N 1
ATOM 1504 C CA . GLN B 1 69 ? -8.628 19.688 22.639 1.00 6.79 46 GLN B CA 1
ATOM 1505 C C . GLN B 1 69 ? -8.001 20.908 23.308 1.00 6.63 46 GLN B C 1
ATOM 1506 O O . GLN B 1 69 ? -7.585 21.853 22.632 1.00 6.57 46 GLN B O 1
ATOM 1512 N N . THR B 1 70 ? -7.940 20.877 24.637 1.00 6.62 47 THR B N 1
ATOM 1513 C CA . THR B 1 70 ? -7.305 21.931 25.421 1.00 6.67 47 THR B CA 1
ATOM 1514 C C . THR B 1 70 ? -5.811 22.014 25.093 1.00 6.65 47 THR B C 1
ATOM 1515 O O . THR B 1 70 ? -5.254 23.107 24.968 1.00 6.67 47 THR B O 1
ATOM 1519 N N . ALA B 1 71 ? -5.181 20.851 24.937 1.00 6.68 48 ALA B N 1
ATOM 1520 C CA . ALA B 1 71 ? -3.766 20.764 24.580 1.00 6.79 48 ALA B CA 1
ATOM 1521 C C . ALA B 1 71 ? -3.473 21.391 23.218 1.00 6.93 48 ALA B C 1
ATOM 1522 O O . ALA B 1 71 ? -2.468 22.088 23.058 1.00 6.74 48 ALA B O 1
ATOM 1524 N N . ARG B 1 72 ? -4.353 21.142 22.248 1.00 7.26 49 ARG B N 1
ATOM 1525 C CA . ARG B 1 72 ? -4.233 21.730 20.912 1.00 7.58 49 ARG B CA 1
ATOM 1526 C C . ARG B 1 72 ? -4.363 23.252 20.955 1.00 7.93 49 ARG B C 1
ATOM 1527 O O . ARG B 1 72 ? -3.596 23.962 20.301 1.00 7.91 49 ARG B O 1
ATOM 1535 N N . GLU B 1 73 ? -5.330 23.741 21.729 1.00 8.41 50 GLU B N 1
ATOM 1536 C CA . GLU B 1 73 ? -5.536 25.177 21.920 1.00 9.01 50 GLU B CA 1
ATOM 1537 C C . GLU B 1 73 ? -4.315 25.837 22.566 1.00 9.05 50 GLU B C 1
ATOM 1538 O O . GLU B 1 73 ? -3.900 26.922 22.154 1.00 9.16 50 GLU B O 1
ATOM 1544 N N . ALA B 1 74 ? -3.741 25.163 23.562 1.00 9.11 51 ALA B N 1
ATOM 1545 C CA . ALA B 1 74 ? -2.597 25.683 24.316 1.00 9.23 51 ALA B CA 1
ATOM 1546 C C . ALA B 1 74 ? -1.308 25.787 23.497 1.00 9.30 51 ALA B C 1
ATOM 1547 O O . ALA B 1 74 ? -0.409 26.555 23.851 1.00 9.64 51 ALA B O 1
ATOM 1549 N N . MET B 1 75 ? -1.221 25.020 22.412 1.00 9.31 52 MET B N 1
ATOM 1550 C CA . MET B 1 75 ? -0.036 25.025 21.549 1.00 9.30 52 MET B CA 1
ATOM 1551 C C . MET B 1 75 ? -0.247 25.766 20.225 1.00 9.55 52 MET B C 1
ATOM 1552 O O . MET B 1 75 ? 0.710 26.002 19.484 1.00 9.49 52 MET B O 1
ATOM 1557 N N . ALA B 1 76 ? -1.497 26.130 19.942 1.00 9.91 53 ALA B N 1
ATOM 1558 C CA . ALA B 1 76 ? -1.868 26.786 18.685 1.00 10.26 53 ALA B CA 1
ATOM 1559 C C . ALA B 1 76 ? -1.106 28.086 18.437 1.00 10.47 53 ALA B C 1
ATOM 1560 O O . ALA B 1 76 ? -0.770 28.406 17.293 1.00 10.61 53 ALA B O 1
ATOM 1562 N N . ASN B 1 77 ? -0.829 28.820 19.513 1.00 10.72 54 ASN B N 1
ATOM 1563 C CA . ASN B 1 77 ? -0.189 30.131 19.422 1.00 10.98 54 ASN B CA 1
ATOM 1564 C C . ASN B 1 77 ? 1.318 30.123 19.695 1.00 10.69 54 ASN B C 1
ATOM 1565 O O . ASN B 1 77 ? 1.918 31.181 19.909 1.00 10.77 54 ASN B O 1
ATOM 1570 N N . TRP B 1 78 ? 1.925 28.935 19.681 1.00 10.30 55 TRP B N 1
ATOM 1571 C CA . TRP B 1 78 ? 3.380 28.813 19.774 1.00 9.90 55 TRP B CA 1
ATOM 1572 C C . TRP B 1 78 ? 4.045 29.571 18.629 1.00 9.82 55 TRP B C 1
ATOM 1573 O O . TRP B 1 78 ? 3.619 29.469 17.476 1.00 9.73 55 TRP B O 1
ATOM 1584 N N . GLY B 1 79 ? 5.086 30.329 18.960 1.00 9.75 56 GLY B N 1
ATOM 1585 C CA . GLY B 1 79 ? 5.857 31.068 17.965 1.00 9.76 56 GLY B CA 1
ATOM 1586 C C . GLY B 1 79 ? 7.311 30.640 17.950 1.00 9.80 56 GLY B C 1
ATOM 1587 O O . GLY B 1 79 ? 7.666 29.601 18.514 1.00 9.67 56 GLY B O 1
ATOM 1588 N N . GLU B 1 80 ? 8.153 31.452 17.313 1.00 9.91 57 GLU B N 1
ATOM 1589 C CA . GLU B 1 80 ? 9.580 31.152 17.180 1.00 10.13 57 GLU B CA 1
ATOM 1590 C C . GLU B 1 80 ? 10.299 31.036 18.528 1.00 10.14 57 GLU B C 1
ATOM 1591 O O . GLU B 1 80 ? 11.207 30.217 18.679 1.00 10.19 57 GLU B O 1
ATOM 1597 N N . ASP B 1 81 ? 9.886 31.851 19.498 1.00 10.26 58 ASP B N 1
ATOM 1598 C CA . ASP B 1 81 ? 10.442 31.799 20.852 1.00 10.38 58 ASP B CA 1
ATOM 1599 C C . ASP B 1 81 ? 10.210 30.438 21.506 1.00 10.03 58 ASP B C 1
ATOM 1600 O O . ASP B 1 81 ? 11.094 29.908 22.183 1.00 9.99 58 ASP B O 1
ATOM 1605 N N . GLU B 1 82 ? 9.021 29.879 21.289 1.00 9.69 59 GLU B N 1
ATOM 1606 C CA . GLU B 1 82 ? 8.665 28.562 21.811 1.00 9.38 59 GLU B CA 1
ATOM 1607 C C . GLU B 1 82 ? 9.429 27.451 21.093 1.00 8.99 59 GLU B C 1
ATOM 1608 O O . GLU B 1 82 ? 9.827 26.469 21.718 1.00 8.95 59 GLU B O 1
ATOM 1614 N N . LEU B 1 83 ? 9.633 27.615 19.786 1.00 8.59 60 LEU B N 1
ATOM 1615 C CA . LEU B 1 83 ? 10.424 26.668 19.001 1.00 8.26 60 LEU B CA 1
ATOM 1616 C C . LEU B 1 83 ? 11.862 26.616 19.514 1.00 8.23 60 LEU B C 1
ATOM 1617 O O . LEU B 1 83 ? 12.408 25.534 19.735 1.00 8.14 60 LEU B O 1
ATOM 1622 N N . ASN B 1 84 ? 12.457 27.793 19.710 1.00 8.18 61 ASN B N 1
ATOM 1623 C CA . ASN B 1 84 ? 13.817 27.909 20.233 1.00 8.32 61 ASN B CA 1
ATOM 1624 C C . ASN B 1 84 ? 13.980 27.254 21.602 1.00 8.18 61 ASN B C 1
ATOM 1625 O O . ASN B 1 84 ? 14.933 26.504 21.825 1.00 8.23 61 ASN B O 1
ATOM 1630 N N . ALA B 1 85 ? 13.043 27.538 22.506 1.00 8.18 62 ALA B N 1
ATOM 1631 C CA . ALA B 1 85 ? 13.063 26.986 23.860 1.00 8.10 62 ALA B CA 1
ATOM 1632 C C . ALA B 1 85 ? 12.897 25.467 23.866 1.00 8.05 62 ALA B C 1
ATOM 1633 O O . ALA B 1 85 ? 13.617 24.764 24.575 1.00 8.20 62 ALA B O 1
ATOM 1635 N N . ALA B 1 86 ? 11.956 24.971 23.062 1.00 7.83 63 ALA B N 1
ATOM 1636 C CA . ALA B 1 86 ? 11.664 23.539 22.989 1.00 7.63 63 ALA B CA 1
ATOM 1637 C C . ALA B 1 86 ? 12.825 22.716 22.431 1.00 7.60 63 ALA B C 1
ATOM 1638 O O . ALA B 1 86 ? 13.027 21.572 22.838 1.00 7.56 63 ALA B O 1
ATOM 1640 N N . LEU B 1 87 ? 13.581 23.303 21.506 1.00 7.56 64 LEU B N 1
ATOM 1641 C CA . LEU B 1 87 ? 14.687 22.603 20.853 1.00 7.62 64 LEU B CA 1
ATOM 1642 C C . LEU B 1 87 ? 16.051 22.901 21.478 1.00 7.68 64 LEU B C 1
ATOM 1643 O O . LEU B 1 87 ? 17.063 22.338 21.058 1.00 7.63 64 LEU B O 1
ATOM 1648 N N . SER B 1 88 ? 16.066 23.767 22.489 1.00 7.86 65 SER B N 1
ATOM 1649 C CA . SER B 1 88 ? 17.310 24.257 23.093 1.00 8.18 65 SER B CA 1
ATOM 1650 C C . SER B 1 88 ? 18.219 23.157 23.650 1.00 8.18 65 SER B C 1
ATOM 1651 O O . SER B 1 88 ? 19.447 23.256 23.557 1.00 8.42 65 SER B O 1
ATOM 1654 N N . ALA B 1 89 ? 17.613 22.114 24.216 1.00 8.08 66 ALA B N 1
ATOM 1655 C CA . ALA B 1 89 ? 18.362 21.023 24.842 1.00 8.03 66 ALA B CA 1
ATOM 1656 C C . ALA B 1 89 ? 18.546 19.796 23.940 1.00 7.94 66 ALA B C 1
ATOM 1657 O O . ALA B 1 89 ? 19.108 18.786 24.371 1.00 8.02 66 ALA B O 1
ATOM 1659 N N . HIS B 1 90 ? 18.079 19.885 22.696 1.00 7.74 67 HIS B N 1
ATOM 1660 C CA . HIS B 1 90 ? 18.284 18.816 21.716 1.00 7.54 67 HIS B CA 1
ATOM 1661 C C . HIS B 1 90 ? 19.759 18.731 21.315 1.00 7.54 67 HIS B C 1
ATOM 1662 O O . HIS B 1 90 ? 20.329 19.723 20.854 1.00 7.41 67 HIS B O 1
ATOM 1669 N N . PRO B 1 91 ? 20.388 17.552 21.504 1.00 7.55 68 PRO B N 1
ATOM 1670 C CA . PRO B 1 91 ? 21.793 17.371 21.129 1.00 7.73 68 PRO B CA 1
ATOM 1671 C C . PRO B 1 91 ? 22.068 17.694 19.659 1.00 8.02 68 PRO B C 1
ATOM 1672 O O . PRO B 1 91 ? 21.321 17.268 18.773 1.00 7.98 68 PRO B O 1
ATOM 1676 N N . ARG B 1 92 ? 23.131 18.458 19.425 1.00 8.41 69 ARG B N 1
ATOM 1677 C CA . ARG B 1 92 ? 23.553 18.850 18.082 1.00 8.93 69 ARG B CA 1
ATOM 1678 C C . ARG B 1 92 ? 24.551 17.841 17.518 1.00 9.15 69 ARG B C 1
ATOM 1679 O O . ARG B 1 92 ? 24.979 16.925 18.226 1.00 9.14 69 ARG B O 1
ATOM 1687 N N . ILE B 1 93 ? 24.913 18.011 16.246 1.00 9.48 70 ILE B N 1
ATOM 1688 C CA . ILE B 1 93 ? 25.897 17.148 15.579 1.00 9.95 70 ILE B CA 1
ATOM 1689 C C . ILE B 1 93 ? 27.208 17.076 16.363 1.00 10.17 70 ILE B C 1
ATOM 1690 O O . ILE B 1 93 ? 27.754 18.101 16.777 1.00 10.23 70 ILE B O 1
ATOM 1695 N N . GLY B 1 94 ? 27.687 15.853 16.576 1.00 10.48 71 GLY B N 1
ATOM 1696 C CA . GLY B 1 94 ? 28.973 15.620 17.225 1.00 10.81 71 GLY B CA 1
ATOM 1697 C C . GLY B 1 94 ? 28.938 15.646 18.741 1.00 11.09 71 GLY B C 1
ATOM 1698 O O . GLY B 1 94 ? 29.958 15.413 19.388 1.00 11.00 71 GLY B O 1
ATOM 1699 N N . GLU B 1 95 ? 27.768 15.922 19.313 1.00 11.36 72 GLU B N 1
ATOM 1700 C CA . GLU B 1 95 ? 27.623 16.006 20.768 1.00 11.76 72 GLU B CA 1
ATOM 1701 C C . GLU B 1 95 ? 27.317 14.653 21.412 1.00 12.27 72 GLU B C 1
ATOM 1702 O O . GLU B 1 95 ? 27.130 14.561 22.626 1.00 12.36 72 GLU B O 1
ATOM 1708 N N . LYS B 1 96 ? 27.280 13.607 20.589 1.00 12.86 73 LYS B N 1
ATOM 1709 C CA . LYS B 1 96 ? 27.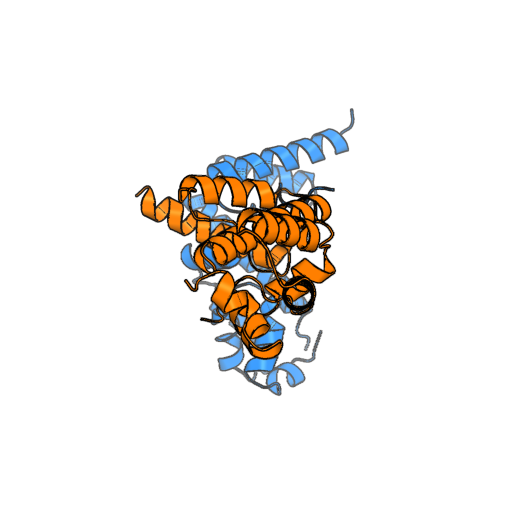082 12.239 21.057 1.00 13.44 73 LYS B CA 1
ATOM 1710 C C . LYS B 1 96 ? 28.291 11.371 20.729 1.00 13.61 73 LYS B C 1
ATOM 1711 O O . LYS B 1 96 ? 29.379 11.581 21.264 1.00 13.92 73 LYS B O 1
ATOM 1717 N N . SER B 1 116 ? 24.585 0.505 -2.222 1.00 8.66 93 SER B N 1
ATOM 1718 C CA . SER B 1 116 ? 23.204 0.079 -2.016 1.00 8.56 93 SER B CA 1
ATOM 1719 C C . SER B 1 116 ? 22.271 1.272 -1.821 1.00 8.61 93 SER B C 1
ATOM 1720 O O . SER B 1 116 ? 22.727 2.388 -1.558 1.00 8.59 93 SER B O 1
ATOM 1723 N N . GLU B 1 117 ? 20.968 1.026 -1.954 1.00 8.62 94 GLU B N 1
ATOM 1724 C CA . GLU B 1 117 ? 19.948 2.046 -1.708 1.00 8.73 94 GLU B CA 1
ATOM 1725 C C . GLU B 1 117 ? 19.969 2.529 -0.260 1.00 8.66 94 GLU B C 1
ATOM 1726 O O . GLU B 1 117 ? 19.842 3.727 0.001 1.00 8.57 94 GLU B O 1
ATOM 1732 N N . ASN B 1 118 ? 20.135 1.592 0.673 1.00 8.54 95 ASN B N 1
ATOM 1733 C CA . ASN B 1 118 ? 20.183 1.912 2.098 1.00 8.63 95 ASN B CA 1
ATOM 1734 C C . ASN B 1 118 ? 21.370 2.803 2.466 1.00 8.76 95 ASN B C 1
ATOM 1735 O O . ASN B 1 118 ? 21.214 3.754 3.233 1.00 8.56 95 ASN B O 1
ATOM 1740 N N . GLU B 1 119 ? 22.546 2.494 1.917 1.00 8.95 96 GLU B N 1
ATOM 1741 C CA . GLU B 1 119 ? 23.747 3.293 2.177 1.00 9.28 96 GLU B CA 1
ATOM 1742 C C . GLU B 1 119 ? 23.616 4.695 1.582 1.00 9.17 96 GLU B C 1
ATOM 1743 O O . GLU B 1 119 ? 23.997 5.682 2.215 1.00 9.15 96 GLU B O 1
ATOM 1749 N N . ARG B 1 120 ? 23.065 4.767 0.372 1.00 9.15 97 ARG B N 1
ATOM 1750 C CA . ARG B 1 120 ? 22.811 6.033 -0.310 1.00 9.17 97 ARG B CA 1
ATOM 1751 C C . ARG B 1 120 ? 21.832 6.897 0.492 1.00 8.78 97 ARG B C 1
ATOM 1752 O O . ARG B 1 120 ? 22.028 8.107 0.616 1.00 8.76 97 ARG B O 1
ATOM 1760 N N . LEU B 1 121 ? 20.800 6.262 1.050 1.00 8.41 98 LEU B N 1
ATOM 1761 C CA . LEU B 1 121 ? 19.798 6.941 1.876 1.00 8.04 98 LEU B CA 1
ATOM 1762 C C . LEU B 1 121 ? 20.379 7.458 3.194 1.00 7.87 98 LEU B C 1
ATOM 1763 O O . LEU B 1 121 ? 20.151 8.613 3.566 1.00 7.55 98 LEU B O 1
ATOM 1768 N N . ALA B 1 122 ? 21.122 6.599 3.892 1.00 7.64 99 ALA B N 1
ATOM 1769 C CA . ALA B 1 122 ? 21.749 6.961 5.164 1.00 7.59 99 ALA B CA 1
ATOM 1770 C C . ALA B 1 122 ? 22.734 8.117 5.000 1.00 7.57 99 ALA B C 1
ATOM 1771 O O . ALA B 1 122 ? 22.765 9.035 5.823 1.00 7.50 99 ALA B O 1
ATOM 1773 N N . GLN B 1 123 ? 23.522 8.071 3.927 1.00 7.61 100 GLN B N 1
ATOM 1774 C CA . GLN B 1 123 ? 24.484 9.128 3.613 1.00 7.81 100 GLN B CA 1
ATOM 1775 C C . GLN B 1 123 ? 23.783 10.452 3.305 1.00 7.53 100 GLN B C 1
ATOM 1776 O O . GLN B 1 123 ? 24.182 11.500 3.813 1.00 7.50 100 GLN B O 1
ATOM 1782 N N . ALA B 1 124 ? 22.738 10.390 2.481 1.00 7.20 101 ALA B N 1
ATOM 1783 C CA . ALA B 1 124 ? 21.979 11.579 2.089 1.00 6.95 101 ALA B CA 1
ATOM 1784 C C . ALA B 1 124 ? 21.281 12.243 3.277 1.00 6.89 101 ALA B C 1
ATOM 1785 O O . ALA B 1 124 ? 21.221 13.473 3.358 1.00 6.74 101 ALA B O 1
ATOM 1787 N N . LEU B 1 125 ? 20.762 11.426 4.192 1.00 6.74 102 LEU B N 1
ATOM 1788 C CA . LEU B 1 125 ? 20.120 11.925 5.410 1.00 6.71 102 LEU B CA 1
ATOM 1789 C C . LEU B 1 125 ? 21.124 12.576 6.362 1.00 6.78 102 LEU B C 1
ATOM 1790 O O . LEU B 1 125 ? 20.835 13.616 6.956 1.00 6.73 102 LEU B O 1
ATOM 1795 N N . ARG B 1 126 ? 22.300 11.962 6.496 1.00 6.92 103 ARG B N 1
ATOM 1796 C CA . ARG B 1 126 ? 23.369 12.498 7.339 1.00 7.21 103 ARG B CA 1
ATOM 1797 C C . ARG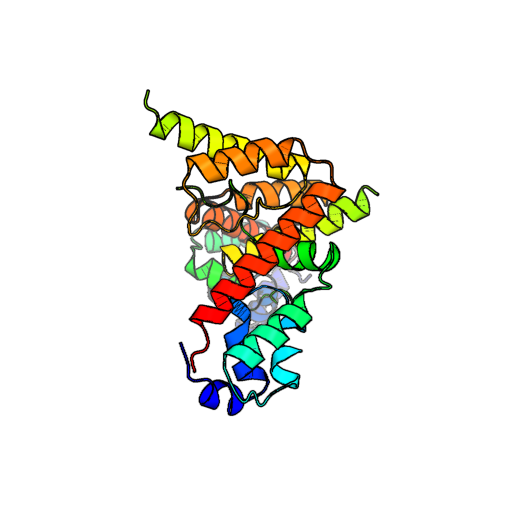 B 1 126 ? 23.904 13.823 6.789 1.00 7.16 103 ARG B C 1
ATOM 1798 O O . ARG B 1 126 ? 24.082 14.784 7.541 1.00 7.03 103 ARG B O 1
ATOM 1806 N N . GLU B 1 127 ? 24.147 13.865 5.480 1.00 7.16 104 GLU B N 1
ATOM 1807 C CA . GLU B 1 127 ? 24.649 15.069 4.813 1.00 7.41 104 GLU B CA 1
ATOM 1808 C C . GLU B 1 127 ? 23.615 16.195 4.804 1.00 7.14 104 GLU B C 1
ATOM 1809 O O . GLU B 1 127 ? 23.958 17.360 5.018 1.00 6.86 104 GLU B O 1
ATOM 1815 N N . GLY B 1 128 ? 22.353 15.841 4.564 1.00 6.93 105 GLY B N 1
ATOM 1816 C CA . GLY B 1 128 ? 21.251 16.802 4.621 1.00 6.82 105 GLY B CA 1
ATOM 1817 C C . GLY B 1 128 ? 21.111 17.423 5.999 1.00 6.78 105 GLY B C 1
ATOM 1818 O O . GLY B 1 128 ? 20.866 18.625 6.127 1.00 6.74 105 GLY B O 1
ATOM 1819 N N . ASN B 1 129 ? 21.278 16.597 7.030 1.00 6.67 106 ASN B N 1
ATOM 1820 C CA . ASN B 1 129 ? 21.248 17.057 8.414 1.00 6.63 106 ASN B CA 1
ATOM 1821 C C . ASN B 1 129 ? 22.384 18.030 8.723 1.00 6.32 106 ASN B C 1
ATOM 1822 O O . ASN B 1 129 ? 22.189 19.013 9.444 1.00 6.30 106 ASN B O 1
ATOM 1827 N N . ALA B 1 130 ? 23.564 17.742 8.177 1.00 6.01 107 ALA B N 1
ATOM 1828 C CA . ALA B 1 130 ? 24.729 18.611 8.326 1.00 5.71 107 ALA B CA 1
ATOM 1829 C C . ALA B 1 130 ? 24.478 19.985 7.710 1.00 5.50 107 ALA B C 1
ATOM 1830 O O . ALA B 1 130 ? 24.825 21.008 8.303 1.00 5.40 107 ALA B O 1
ATOM 1832 N N . ARG B 1 131 ? 23.862 20.000 6.529 1.00 5.35 108 ARG B N 1
ATOM 1833 C CA . ARG B 1 131 ? 23.496 21.249 5.865 1.00 5.11 108 ARG B CA 1
ATOM 1834 C C . ARG B 1 131 ? 22.462 22.022 6.678 1.00 5.13 108 ARG B C 1
ATOM 1835 O O . ARG B 1 131 ? 22.564 23.244 6.814 1.00 5.27 108 ARG B O 1
ATOM 1843 N N . TYR B 1 132 ? 21.483 21.304 7.231 1.00 5.09 109 TYR B N 1
ATOM 1844 C CA . TYR B 1 132 ? 20.406 21.932 7.995 1.00 5.16 109 TYR B CA 1
ATOM 1845 C C . TYR B 1 132 ? 20.906 22.642 9.253 1.00 5.45 109 TYR B C 1
ATOM 1846 O O . TYR B 1 132 ? 20.579 23.810 9.478 1.00 5.29 109 TYR B O 1
ATOM 1855 N N . GLU B 1 133 ? 21.688 21.938 10.069 1.00 5.68 110 GLU B N 1
ATOM 1856 C CA . GLU B 1 133 ? 22.213 22.514 11.309 1.00 6.10 110 GLU B CA 1
ATOM 1857 C C . GLU B 1 133 ? 23.155 23.689 11.043 1.00 6.28 110 GLU B C 1
ATOM 1858 O O . GLU B 1 133 ? 23.158 24.663 11.795 1.00 6.32 110 GLU B O 1
ATOM 1864 N N . ALA B 1 134 ? 23.932 23.600 9.965 1.00 6.68 111 ALA B N 1
ATOM 1865 C CA . ALA B 1 134 ? 24.819 24.689 9.556 1.00 6.94 111 ALA B CA 1
ATOM 1866 C C . ALA B 1 134 ? 24.046 25.929 9.103 1.00 7.19 111 ALA B C 1
ATOM 1867 O O . ALA B 1 134 ? 24.462 27.056 9.379 1.00 7.43 111 ALA B O 1
ATOM 1869 N N . ARG B 1 135 ? 22.923 25.720 8.416 1.00 7.30 112 ARG B N 1
ATOM 1870 C CA . ARG B 1 135 ? 22.113 26.833 7.924 1.00 7.46 112 ARG B CA 1
ATOM 1871 C C . ARG B 1 135 ? 21.296 27.515 9.022 1.00 7.50 112 ARG B C 1
ATOM 1872 O O . ARG B 1 135 ? 21.295 28.745 9.126 1.00 7.66 112 ARG B O 1
ATOM 1880 N N . PHE B 1 136 ? 20.604 26.716 9.830 1.00 7.52 113 PHE B N 1
ATOM 1881 C CA . PHE B 1 136 ? 19.615 27.245 10.767 1.00 7.44 113 PHE B CA 1
ATOM 1882 C C . PHE B 1 136 ? 20.080 27.355 12.219 1.00 7.46 113 PHE B C 1
ATOM 1883 O O . PHE B 1 136 ? 19.438 28.032 13.025 1.00 7.51 113 PHE B O 1
ATOM 1891 N N . GLY B 1 137 ? 21.185 26.691 12.552 1.00 7.36 114 GLY B N 1
ATOM 1892 C CA . GLY B 1 137 ? 21.696 26.686 13.924 1.00 7.24 114 GLY B CA 1
ATOM 1893 C C . GLY B 1 137 ? 20.738 26.010 14.889 1.00 7.03 114 GLY B C 1
ATOM 1894 O O . GLY B 1 137 ? 20.606 26.422 16.043 1.00 7.25 114 GLY B O 1
ATOM 1895 N N . ARG B 1 138 ? 20.060 24.977 14.400 1.00 6.82 115 ARG B N 1
ATOM 1896 C CA . ARG B 1 138 ? 19.114 24.202 15.196 1.00 6.48 115 ARG B CA 1
ATOM 1897 C C . ARG B 1 138 ? 19.044 22.780 14.653 1.00 6.06 115 ARG B C 1
ATOM 1898 O O . ARG B 1 138 ? 19.414 22.532 13.501 1.00 6.02 115 ARG B O 1
ATOM 1906 N N . VAL B 1 139 ? 18.573 21.853 15.482 1.00 5.46 116 VAL B N 1
ATOM 1907 C CA . VAL B 1 139 ? 18.363 20.475 15.041 1.00 5.01 116 VAL B CA 1
ATOM 1908 C C . VAL B 1 139 ? 17.211 20.397 14.041 1.00 4.78 116 VAL B C 1
ATOM 1909 O O . VAL B 1 139 ? 16.302 21.236 14.056 1.00 4.72 116 VAL B O 1
ATOM 1913 N N . PHE B 1 140 ? 17.264 19.398 13.166 1.00 4.55 117 PHE B N 1
ATOM 1914 C CA . PHE B 1 140 ? 16.176 19.142 12.237 1.00 4.39 117 PHE B CA 1
ATOM 1915 C C . PHE B 1 140 ? 15.054 18.419 12.972 1.00 4.39 117 PHE B C 1
ATOM 1916 O O . PHE B 1 140 ? 15.232 17.293 13.444 1.00 4.49 117 PHE B O 1
ATOM 1924 N N . LEU B 1 141 ? 13.908 19.084 13.083 1.00 4.35 118 LEU B N 1
ATOM 1925 C CA . LEU B 1 141 ? 12.762 18.523 13.786 1.00 4.42 118 LEU B CA 1
ATOM 1926 C C . LEU B 1 141 ? 11.702 18.033 12.810 1.00 4.39 118 LEU B C 1
ATOM 1927 O O . LEU B 1 141 ? 11.204 18.792 11.979 1.00 4.25 118 LEU B O 1
ATOM 1932 N N . ILE B 1 142 ? 11.366 16.753 12.921 1.00 4.35 119 ILE B N 1
ATOM 1933 C CA . ILE B 1 142 ? 10.351 16.147 12.071 1.00 4.64 119 ILE B CA 1
ATOM 1934 C C . ILE B 1 142 ? 9.602 15.055 12.831 1.00 4.81 119 ILE B C 1
ATOM 1935 O O . ILE B 1 142 ? 10.198 14.303 13.608 1.00 4.95 119 ILE B O 1
ATOM 1940 N N . ARG B 1 143 ? 8.290 14.995 12.622 1.00 4.98 120 ARG B N 1
ATOM 1941 C CA . ARG B 1 143 ? 7.489 13.888 13.119 1.00 5.46 120 ARG B CA 1
ATOM 1942 C C . ARG B 1 143 ? 7.817 12.672 12.252 1.00 5.63 120 ARG B C 1
ATOM 1943 O O . ARG B 1 143 ? 7.470 12.626 11.069 1.00 5.59 120 ARG B O 1
ATOM 1951 N N . ALA B 1 144 ? 8.508 11.704 12.848 1.00 6.02 121 ALA B N 1
ATOM 1952 C CA . ALA B 1 144 ? 9.074 10.579 12.104 1.00 6.37 121 ALA B CA 1
ATOM 1953 C C . ALA B 1 144 ? 8.125 9.394 11.963 1.00 6.75 121 ALA B C 1
ATOM 1954 O O . ALA B 1 144 ? 8.120 8.729 10.926 1.00 6.79 121 ALA B O 1
ATOM 1956 N N . LYS B 1 145 ? 7.334 9.128 13.000 1.00 7.16 122 LYS B N 1
ATOM 1957 C CA . LYS B 1 145 ? 6.429 7.978 13.003 1.00 7.74 122 LYS B CA 1
ATOM 1958 C C . LYS B 1 145 ? 5.413 8.088 11.868 1.00 7.87 122 LYS B C 1
ATOM 1959 O O . LYS B 1 145 ? 4.700 9.085 11.755 1.00 7.98 122 LYS B O 1
ATOM 1965 N N . GLY B 1 146 ? 5.374 7.061 11.022 1.00 8.04 123 GLY B N 1
ATOM 1966 C CA . GLY B 1 146 ? 4.505 7.053 9.846 1.00 8.30 123 GLY B CA 1
ATOM 1967 C C . GLY B 1 146 ? 5.214 7.481 8.573 1.00 8.44 123 GLY B C 1
ATOM 1968 O O . GLY B 1 146 ? 4.664 7.352 7.478 1.00 8.72 123 GLY B O 1
ATOM 1969 N N . ARG B 1 147 ? 6.433 7.997 8.720 1.00 8.30 124 ARG B N 1
ATOM 1970 C CA . ARG B 1 147 ? 7.249 8.410 7.580 1.00 8.29 124 ARG B CA 1
ATOM 1971 C C . ARG B 1 147 ? 8.410 7.446 7.370 1.00 7.93 124 ARG B C 1
ATOM 1972 O O . ARG B 1 147 ? 9.079 7.049 8.327 1.00 7.92 124 ARG B O 1
ATOM 1980 N N . SER B 1 148 ? 8.643 7.072 6.116 1.00 7.69 125 SER B N 1
ATOM 1981 C CA . SER B 1 148 ? 9.795 6.252 5.755 1.00 7.48 125 SER B CA 1
ATOM 1982 C C . SER B 1 148 ? 11.056 7.112 5.708 1.00 7.41 125 SER B C 1
ATOM 1983 O O . SER B 1 148 ? 10.975 8.343 5.726 1.00 7.40 125 SER B O 1
ATOM 1986 N N . GLY B 1 149 ? 12.216 6.459 5.644 1.00 7.25 126 GLY B N 1
ATOM 1987 C CA . GLY B 1 149 ? 13.494 7.149 5.471 1.00 7.30 126 GLY B CA 1
ATOM 1988 C C . GLY B 1 149 ? 13.505 8.027 4.232 1.00 7.34 126 GLY B C 1
ATOM 1989 O O . GLY B 1 149 ? 13.961 9.172 4.282 1.00 7.14 126 GLY B O 1
ATOM 1990 N N . GLU B 1 150 ? 12.989 7.488 3.127 1.00 7.47 127 GLU B N 1
ATOM 1991 C CA . GLU B 1 150 ? 12.860 8.225 1.865 1.00 7.68 127 GLU B CA 1
ATOM 1992 C C . GLU B 1 150 ? 11.996 9.475 2.009 1.00 7.24 127 GLU B C 1
ATOM 1993 O O . GLU B 1 150 ? 12.336 10.532 1.478 1.00 7.08 127 GLU B O 1
ATOM 1999 N N . GLU B 1 151 ? 10.877 9.339 2.720 1.00 6.88 128 GLU B N 1
ATOM 2000 C CA . GLU B 1 151 ? 9.947 10.448 2.932 1.00 6.60 128 GLU B CA 1
ATOM 2001 C C . GLU B 1 151 ? 10.553 11.537 3.811 1.00 6.18 128 GLU B C 1
ATOM 2002 O O . GLU B 1 151 ? 10.329 12.724 3.574 1.00 6.04 128 GLU B O 1
ATOM 2008 N N . ILE B 1 152 ? 11.322 11.126 4.818 1.00 5.78 129 ILE B N 1
ATOM 2009 C CA . ILE B 1 152 ? 12.048 12.064 5.675 1.00 5.58 129 ILE B CA 1
ATOM 2010 C C . ILE B 1 152 ? 13.106 12.825 4.865 1.00 5.45 129 ILE B C 1
ATOM 2011 O O . ILE B 1 152 ? 13.260 14.037 5.029 1.00 5.25 129 ILE B O 1
ATOM 2016 N N . LEU B 1 153 ? 13.808 12.118 3.979 1.00 5.36 130 LEU B N 1
ATOM 2017 C CA . LEU B 1 153 ? 14.782 12.753 3.089 1.00 5.42 130 LEU B CA 1
ATOM 2018 C C . LEU B 1 153 ? 14.119 13.763 2.149 1.00 5.47 130 LEU B C 1
ATOM 2019 O O . LEU B 1 153 ? 14.656 14.851 1.926 1.00 5.50 130 LEU B O 1
ATOM 2024 N N . GLN B 1 154 ? 12.957 13.396 1.610 1.00 5.65 131 GLN B N 1
ATOM 2025 C CA . GLN B 1 154 ? 12.149 14.297 0.787 1.00 5.89 131 GLN B CA 1
ATOM 2026 C C . GLN B 1 154 ? 11.853 15.600 1.521 1.00 5.45 131 GLN B C 1
ATOM 2027 O O . GLN B 1 154 ? 12.064 16.688 0.979 1.00 5.35 131 GLN B O 1
ATOM 2033 N N . ALA B 1 155 ? 11.362 15.474 2.754 1.00 5.02 132 ALA B N 1
ATOM 2034 C CA . ALA B 1 155 ? 11.020 16.624 3.586 1.00 4.68 132 ALA B CA 1
ATOM 2035 C C . ALA B 1 155 ? 12.247 17.467 3.918 1.00 4.60 132 ALA B C 1
ATOM 2036 O O . ALA B 1 155 ? 12.202 18.691 3.819 1.00 4.52 132 ALA B O 1
ATOM 2038 N N . LEU B 1 156 ? 13.338 16.802 4.296 1.00 4.63 133 LEU B N 1
ATOM 2039 C CA . LEU B 1 156 ? 14.596 17.478 4.609 1.00 4.57 133 LEU B CA 1
ATOM 2040 C C . LEU B 1 156 ? 15.131 18.275 3.417 1.00 4.61 133 LEU B C 1
ATOM 2041 O O . LEU B 1 156 ? 15.500 19.443 3.563 1.00 4.34 133 LEU B O 1
ATOM 2046 N N . THR B 1 157 ? 15.151 17.641 2.245 1.00 4.72 134 THR B N 1
ATOM 2047 C CA . THR B 1 157 ? 15.629 18.273 1.013 1.00 4.94 134 THR B CA 1
ATOM 2048 C C . THR B 1 157 ? 14.784 19.498 0.651 1.00 4.84 134 THR B C 1
ATOM 2049 O O . THR B 1 157 ? 15.322 20.535 0.257 1.00 4.97 134 THR B O 1
ATOM 2053 N N . ARG B 1 158 ? 13.466 19.371 0.802 1.00 4.87 135 ARG B N 1
ATOM 2054 C CA . ARG B 1 158 ? 12.528 20.461 0.528 1.00 4.91 135 ARG B CA 1
ATOM 2055 C C . ARG B 1 158 ? 12.643 21.606 1.540 1.00 5.02 135 ARG B C 1
ATOM 2056 O O . ARG B 1 158 ? 12.670 22.780 1.157 1.00 4.96 135 ARG B O 1
ATOM 2064 N N . ARG B 1 159 ? 12.717 21.260 2.823 1.00 5.07 136 ARG B N 1
ATOM 2065 C CA . ARG B 1 159 ? 12.776 22.259 3.893 1.00 5.32 136 ARG B CA 1
ATOM 2066 C C . ARG B 1 159 ? 14.089 23.042 3.893 1.00 5.69 136 ARG B C 1
ATOM 2067 O O . ARG B 1 159 ? 14.141 24.175 4.371 1.00 5.63 136 ARG B O 1
ATOM 2075 N N . LEU B 1 160 ? 15.139 22.438 3.339 1.00 6.22 137 LEU B N 1
ATOM 2076 C CA . LEU B 1 160 ? 16.411 23.128 3.136 1.00 6.77 137 LEU B CA 1
ATOM 2077 C C . LEU B 1 160 ? 16.315 24.237 2.084 1.00 7.29 137 LEU B C 1
ATOM 2078 O O . LEU B 1 160 ? 17.171 25.121 2.036 1.00 7.19 137 LEU B O 1
ATOM 2083 N N . GLN B 1 161 ? 15.273 24.186 1.252 1.00 8.11 138 GLN B N 1
ATOM 2084 C CA . GLN B 1 161 ? 15.020 25.220 0.242 1.00 9.09 138 GLN B CA 1
ATOM 2085 C C . GLN B 1 161 ? 14.067 26.298 0.767 1.00 9.24 138 GLN B C 1
ATOM 2086 O O . GLN B 1 161 ? 13.719 27.236 0.041 1.00 9.67 138 GLN B O 1
ATOM 2092 N N . HIS B 1 162 ? 13.646 26.150 2.023 1.00 9.47 139 HIS B N 1
ATOM 2093 C CA . HIS B 1 162 ? 12.720 27.080 2.672 1.00 9.47 139 HIS B CA 1
ATOM 2094 C C . HIS B 1 162 ? 13.316 28.443 2.942 1.00 9.54 139 HIS B C 1
ATOM 2095 O O . HIS B 1 162 ? 14.520 28.573 3.139 1.00 9.75 139 HIS B O 1
ATOM 2102 N N . THR B 1 163 ? 12.451 29.453 2.984 1.00 9.55 140 THR B N 1
ATOM 2103 C CA . THR B 1 163 ? 12.784 30.717 3.625 1.00 9.63 140 THR B CA 1
ATOM 2104 C C . THR B 1 163 ? 12.767 30.472 5.135 1.00 9.53 140 THR B C 1
ATOM 2105 O O . THR B 1 163 ? 12.163 29.498 5.601 1.00 9.53 140 THR B O 1
ATOM 2109 N N . ALA B 1 164 ? 13.427 31.344 5.894 1.00 9.51 141 ALA B N 1
ATOM 2110 C CA . ALA B 1 164 ? 13.476 31.221 7.353 1.00 9.42 141 ALA B CA 1
ATOM 2111 C C . ALA B 1 164 ? 12.078 31.141 7.974 1.00 9.30 141 ALA B C 1
ATOM 2112 O O . ALA B 1 164 ? 11.836 30.314 8.857 1.00 9.21 141 ALA B O 1
ATOM 2114 N N . ASP B 1 165 ? 11.167 31.989 7.493 1.00 9.13 142 ASP B N 1
ATOM 2115 C CA . ASP B 1 165 ? 9.791 32.040 7.995 1.00 9.10 142 ASP B CA 1
ATOM 2116 C C . ASP B 1 165 ? 9.005 30.763 7.704 1.00 8.77 142 ASP B C 1
ATOM 2117 O O . ASP B 1 165 ? 8.265 30.278 8.564 1.00 8.78 142 ASP B O 1
ATOM 2122 N N . GLU B 1 166 ? 9.168 30.227 6.495 1.00 8.30 143 GLU B N 1
ATOM 2123 C CA . GLU B 1 166 ? 8.522 28.974 6.110 1.00 7.90 143 GLU B CA 1
ATOM 2124 C C . GLU B 1 166 ? 8.983 27.819 6.990 1.00 7.32 143 GLU B C 1
ATOM 2125 O O . GLU B 1 166 ? 8.180 26.969 7.380 1.00 7.09 143 GLU B O 1
ATOM 2131 N N . GLU B 1 167 ? 10.277 27.802 7.305 1.00 6.66 144 GLU B N 1
ATOM 2132 C CA . GLU B 1 167 ? 10.858 26.735 8.114 1.00 6.18 144 GLU B CA 1
ATOM 2133 C C . GLU B 1 167 ? 10.441 26.806 9.582 1.00 6.01 144 GLU B C 1
ATOM 2134 O O . GLU B 1 167 ? 10.186 25.773 10.200 1.00 6.00 144 GLU B O 1
ATOM 2140 N N . VAL B 1 168 ? 10.365 28.019 10.131 1.00 5.81 145 VAL B N 1
ATOM 2141 C CA . VAL B 1 168 ? 9.839 28.220 11.485 1.00 5.67 145 VAL B CA 1
ATOM 2142 C C . VAL B 1 168 ? 8.419 27.655 11.580 1.00 5.54 145 VAL B C 1
ATOM 2143 O O . VAL B 1 168 ? 8.093 26.935 12.528 1.00 5.44 145 VAL B O 1
ATOM 2147 N N . ALA B 1 169 ? 7.597 27.962 10.577 1.00 5.45 146 ALA B N 1
ATOM 2148 C CA . ALA B 1 169 ? 6.213 27.496 10.517 1.00 5.33 146 ALA B CA 1
ATOM 2149 C C . ALA B 1 169 ? 6.102 25.970 10.468 1.00 5.19 146 ALA B C 1
ATOM 2150 O O . ALA B 1 169 ? 5.306 25.382 11.207 1.00 5.27 146 ALA B O 1
ATOM 2152 N N . GLU B 1 170 ? 6.902 25.330 9.615 1.00 5.10 147 GLU B N 1
ATOM 2153 C CA . GLU B 1 170 ? 6.846 23.874 9.487 1.00 4.95 147 GLU B CA 1
ATOM 2154 C C . GLU B 1 170 ? 7.437 23.158 10.702 1.00 4.81 147 GLU B C 1
ATOM 2155 O O . GLU B 1 170 ? 6.886 22.156 11.155 1.00 4.81 147 GLU B O 1
ATOM 2161 N N . ALA B 1 171 ? 8.548 23.672 11.228 1.00 4.69 148 ALA B N 1
ATOM 2162 C CA . ALA B 1 171 ? 9.159 23.089 12.423 1.00 4.50 148 ALA B CA 1
ATOM 2163 C C . ALA B 1 171 ? 8.197 23.141 13.610 1.00 4.49 148 ALA B C 1
ATOM 2164 O O . ALA B 1 171 ? 8.102 22.183 14.378 1.00 4.33 148 ALA B O 1
ATOM 2166 N N . LEU B 1 172 ? 7.476 24.255 13.740 1.00 4.41 149 LEU B N 1
ATOM 2167 C CA . LEU B 1 172 ? 6.446 24.395 14.769 1.00 4.49 149 LEU B CA 1
ATOM 2168 C C . LEU B 1 172 ? 5.315 23.388 14.577 1.00 4.44 149 LEU B C 1
ATOM 2169 O O . LEU B 1 172 ? 4.836 22.795 15.547 1.00 4.47 149 LEU B O 1
ATOM 2174 N N . ALA B 1 173 ? 4.899 23.194 13.325 1.00 4.49 150 ALA B N 1
ATOM 2175 C CA . ALA B 1 173 ? 3.880 22.202 12.989 1.00 4.48 150 ALA B CA 1
ATOM 2176 C C . ALA B 1 173 ? 4.314 20.799 13.412 1.00 4.48 150 ALA B C 1
ATOM 2177 O O . ALA B 1 173 ? 3.527 20.050 13.996 1.00 4.54 150 ALA B O 1
ATOM 2179 N N . GLN B 1 174 ? 5.571 20.459 13.125 1.00 4.44 151 GLN B N 1
ATOM 2180 C CA . GLN B 1 174 ? 6.142 19.174 13.522 1.00 4.52 151 GLN B CA 1
ATOM 2181 C C . GLN B 1 174 ? 6.207 19.040 15.040 1.00 4.49 151 GLN B C 1
ATOM 2182 O O . GLN B 1 174 ? 5.893 17.980 15.583 1.00 4.41 151 GLN B O 1
ATOM 2188 N N . LEU B 1 175 ? 6.600 20.120 15.716 1.00 4.49 152 LEU B N 1
ATOM 2189 C CA . LEU B 1 175 ? 6.643 20.155 17.178 1.00 4.51 152 LEU B CA 1
ATOM 2190 C C . LEU B 1 175 ? 5.265 19.893 17.780 1.00 4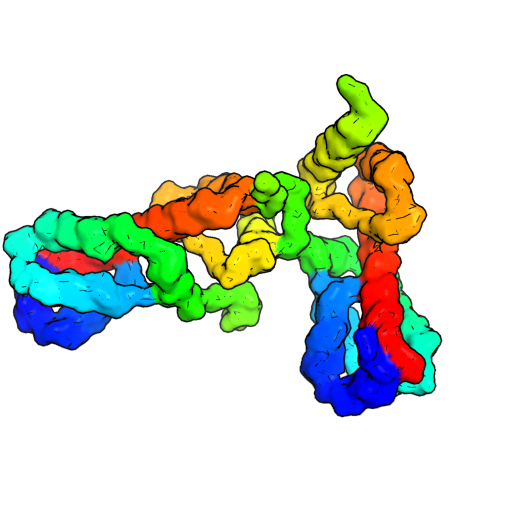.53 152 LEU B C 1
ATOM 2191 O O . LEU B 1 175 ? 5.137 19.123 18.733 1.00 4.45 152 LEU B O 1
ATOM 2196 N N . ARG B 1 176 ? 4.244 20.531 17.212 1.00 4.51 153 ARG B N 1
ATOM 2197 C CA . ARG B 1 176 ? 2.864 20.339 17.653 1.00 4.57 153 ARG B CA 1
ATOM 2198 C C . ARG B 1 176 ? 2.410 18.890 17.459 1.00 4.59 153 ARG B C 1
ATOM 2199 O O . ARG B 1 176 ? 1.778 18.309 18.344 1.00 4.62 153 ARG B O 1
ATOM 2207 N N . GLU B 1 177 ? 2.754 18.311 16.310 1.00 4.62 154 GLU B N 1
ATOM 2208 C CA . GLU B 1 177 ? 2.410 16.921 15.998 1.00 4.66 154 GLU B CA 1
ATOM 2209 C C . GLU B 1 177 ? 3.084 15.919 16.936 1.00 4.46 154 GLU B C 1
ATOM 2210 O O . GLU B 1 177 ? 2.451 14.956 17.373 1.00 4.47 154 GLU B O 1
ATOM 2216 N N . ILE B 1 178 ? 4.361 16.152 17.237 1.00 4.30 155 ILE B N 1
ATOM 2217 C CA . ILE B 1 178 ? 5.119 15.298 18.156 1.00 4.20 155 ILE B CA 1
ATOM 2218 C C . ILE B 1 178 ? 4.565 15.391 19.581 1.00 4.21 155 ILE B C 1
ATOM 2219 O O . ILE B 1 178 ? 4.359 14.367 20.237 1.00 4.26 155 ILE B O 1
ATOM 2224 N N . THR B 1 179 ? 4.314 16.615 20.042 1.00 4.24 156 THR B N 1
ATOM 2225 C CA . THR B 1 179 ? 3.775 16.853 21.383 1.00 4.24 156 THR B CA 1
ATOM 2226 C C . THR B 1 179 ? 2.444 16.130 21.599 1.00 4.33 156 THR B C 1
ATOM 2227 O O . THR B 1 179 ? 2.237 15.503 22.641 1.00 4.25 156 THR B O 1
ATOM 2231 N N . MET B 1 180 ? 1.556 16.211 20.608 1.00 4.44 157 MET B N 1
ATOM 2232 C CA . MET B 1 180 ? 0.250 15.554 20.679 1.00 4.67 157 MET B CA 1
ATOM 2233 C C . MET B 1 180 ? 0.359 14.030 20.731 1.00 4.72 157 MET B C 1
ATOM 2234 O O . MET B 1 180 ? -0.363 13.382 21.491 1.00 4.81 157 MET B O 1
ATOM 2239 N N . LEU B 1 181 ? 1.265 13.465 19.936 1.00 4.87 158 LEU B N 1
ATOM 2240 C CA . LEU B 1 181 ? 1.492 12.020 19.941 1.00 4.99 158 LEU B CA 1
ATOM 2241 C C . LEU B 1 181 ? 2.017 11.530 21.290 1.00 4.90 158 LEU B C 1
ATOM 2242 O O . LEU B 1 181 ? 1.581 10.490 21.788 1.00 4.87 158 LEU B O 1
ATOM 2247 N N . ARG B 1 182 ? 2.935 12.294 21.881 1.00 4.92 159 ARG B N 1
ATOM 2248 C CA . ARG B 1 182 ? 3.486 11.969 23.199 1.00 4.98 159 ARG B CA 1
ATOM 2249 C C . ARG B 1 182 ? 2.436 12.076 24.303 1.00 5.13 159 ARG B C 1
ATO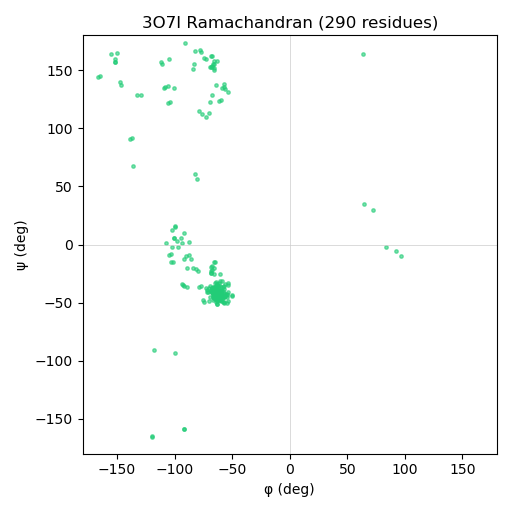M 2250 O O . ARG B 1 182 ? 2.438 11.281 25.245 1.00 5.14 159 ARG B O 1
ATOM 2258 N N . LEU B 1 183 ? 1.547 13.061 24.181 1.00 5.32 160 LEU B N 1
ATOM 2259 C CA . LEU B 1 183 ? 0.449 13.236 25.129 1.00 5.59 160 LEU B CA 1
ATOM 2260 C C . LEU B 1 183 ? -0.575 12.109 25.016 1.00 5.80 160 LEU B C 1
ATOM 2261 O O . LEU B 1 183 ? -1.079 11.620 26.030 1.00 5.74 160 LEU B O 1
ATOM 2266 N N . GLU B 1 184 ? -0.865 11.701 23.781 1.00 6.09 161 GLU B N 1
ATOM 2267 C CA . GLU B 1 184 ? -1.789 10.598 23.507 1.00 6.60 161 GLU B CA 1
ATOM 2268 C C . GLU B 1 184 ? -1.353 9.288 24.164 1.00 6.69 161 GLU B C 1
ATOM 2269 O O . GLU B 1 184 ? -2.192 8.476 24.550 1.00 6.84 161 GLU B O 1
ATOM 2275 N N . GLY B 1 185 ? -0.044 9.093 24.295 1.00 6.78 162 GLY B N 1
ATOM 2276 C CA . GLY B 1 185 ? 0.491 7.898 24.940 1.00 6.90 162 GLY B CA 1
ATOM 2277 C C . GLY B 1 185 ? 0.644 8.023 26.445 1.00 7.01 162 GLY B C 1
ATOM 2278 O O . GLY B 1 185 ? 0.916 7.032 27.126 1.00 7.31 162 GLY B O 1
ATOM 2279 N N . ALA B 1 186 ? 0.458 9.235 26.965 1.00 7.02 163 ALA B N 1
ATOM 2280 C CA . ALA B 1 186 ? 0.711 9.530 28.377 1.00 6.98 163 ALA B CA 1
ATOM 2281 C C . ALA B 1 186 ? -0.518 9.417 29.281 1.00 6.98 163 ALA B C 1
ATOM 2282 O O . ALA B 1 186 ? -0.396 9.037 30.449 1.00 6.90 163 ALA B O 1
ATOM 2284 N N . ILE B 1 187 ? -1.690 9.760 28.748 1.00 6.94 164 ILE B N 1
ATOM 2285 C CA . ILE B 1 187 ? -2.924 9.796 29.536 1.00 7.15 164 ILE B CA 1
ATOM 2286 C C . ILE B 1 187 ? -4.064 9.090 28.797 1.00 7.21 164 ILE B C 1
ATOM 2287 O O . ILE B 1 187 ? -4.331 9.379 27.629 1.00 7.26 164 ILE B O 1
ATOM 2292 N N . GLY B 1 188 ? -4.727 8.165 29.490 1.00 7.32 165 GLY B N 1
ATOM 2293 C CA . GLY B 1 188 ? -5.844 7.411 28.921 1.00 7.55 165 GLY B CA 1
ATOM 2294 C C . GLY B 1 188 ? -7.192 8.058 29.177 1.00 7.77 165 GLY B C 1
ATOM 2295 O O . GLY B 1 188 ? -7.272 9.257 29.449 1.00 7.85 165 GLY B O 1
ATOM 2296 N N . GLU B 1 189 ? -8.251 7.256 29.087 1.00 7.88 166 GLU B N 1
ATOM 2297 C CA . GLU B 1 189 ? -9.617 7.738 29.310 1.00 8.08 166 GLU B CA 1
ATOM 2298 C C . GLU B 1 189 ? -9.894 8.022 30.784 1.00 8.14 166 GLU B C 1
ATOM 2299 O O . GLU B 1 189 ? -10.838 8.740 31.114 1.00 8.20 166 GLU B O 1
#

Foldseek 3Di:
DAELVVLQPDDLVRNLVLLCVLFVDSVLSSQLSVPDDDPAPVRSLVVSCVSLVPDFLVRLCRRQVPPDALPRDDDVDPVVVLVVLLSVLQVLVCVVQVTGDAADPVPHDSVRVSVVSVVLSPDDNVVNRVVNSVRSSVSSSVSSPVRYDD/DEALVVLLPDDLVRNLVLLCVLFPDSQLSSQLSVPDDDPAPVRSLVSSCVSLVPDFLVRLCRRQVPPDAPPNPVVVVVLVVLVVVLQVLVCVVQVTGDAAQPVPHDSVRVSVVSVVLSVDDPVVNRVVNSVRSSVSSSVSSPVRYDD

Solvent-accessible surface area: 16859 Å² total; per-residue (Å²): 154,38,39,7,78,90,0,41,96,50,57,148,123,102,0,29,44,51,2,61,96,4,10,60,17,107,70,8,6,104,58,0,8,76,98,44,111,15,107,44,49,122,38,1,27,98,31,0,124,135,30,3,56,142,21,25,91,115,60,0,59,53,1,11,32,36,56,57,55,58,25,4,127,54,186,145,52,133,111,79,125,44,54,95,33,45,137,102,4,27,47,141,0,25,93,119,29,48,25,10,27,14,30,46,52,164,73,113,57,27,104,75,32,44,120,16,2,70,113,0,29,153,23,78,62,119,92,0,21,61,37,0,11,38,23,8,60,69,26,0,6,71,121,1,50,44,19,2,9,157,148,39,39,7,75,95,0,40,98,47,56,158,124,102,0,31,45,53,2,60,94,4,10,58,16,103,73,7,6,107,55,0,10,84,96,44,112,14,108,44,46,130,36,1,28,94,32,0,121,125,29,3,57,137,22,26,88,113,59,0,82,48,2,12,91,85,66,70,92,97,75,119,214,96,142,111,120,150,44,57,78,32,44,147,34,0,44,18,22,0,12,65,57,38,47,34,15,33,15,32,45,52,152,67,115,57,26,126,77,33,44,129,15,3,63,110,0,0,83,21,52,61,120,93,0,20,60,37,0,11,38,23,9,58,71,26,0,7,68,122,1,51,46,19,2,9,156

Nearest PDB structures (foldseek):
  3o7i-assembly1_A  TM=1.007E+00  e=2.141E-23  Klebsiella pneumoniae subsp. pneumoniae MGH 78578
  5uou-assembly1_A  TM=9.954E-01  e=1.725E-21  Klebsiella pneumoniae subsp. pneumoniae MGH 78578
  3o7i-assembly2_B  TM=9.991E-01  e=2.633E-21  Klebsiella pneumoniae subsp. pneumoniae MGH 78578
  3o7k-assembly1_A  TM=9.828E-01  e=7.550E-19  Klebsiella pneumoniae subsp. pneumoniae MGH 78578
  3o7j-assembly1_A  TM=9.105E-01  e=9.105E-20  Klebsiella pneumoniae subsp. pneumoniae MGH 78578

InterPro domains:
  IPR017595 2-oxo-4-hydroxy-4-carboxy-5-ureidoimidazoline decarboxylase, type 2 [TIGR03180] (7-164)
  IPR018020 Oxo-4-hydroxy-4-carboxy-5-ureidoimidazoline decarboxylase [PF09349] (8-161)
  IPR036778 Oxo-4-hydroxy-4-carboxy-5-ureidoimidazoline decarboxylase superfamily [G3DSA:1.10.3330.10] (1-166)
  IPR036778 Oxo-4-hydroxy-4-carboxy-5-ureidoimidazoline decarboxylase superfamily [SSF158694] (4-162)